Protein AF-A0A521UNT2-F1 (afdb_monomer_lite)

Structure (mmCIF, N/CA/C/O backbone):
data_AF-A0A521UNT2-F1
#
_entry.id   AF-A0A521UNT2-F1
#
loop_
_atom_site.group_PDB
_atom_site.id
_atom_site.type_symbol
_atom_site.label_atom_id
_atom_site.label_alt_id
_atom_site.label_comp_id
_atom_site.label_asym_id
_atom_site.label_entity_id
_atom_site.label_seq_id
_atom_site.pdbx_PDB_ins_code
_atom_site.Cartn_x
_atom_site.Cartn_y
_atom_site.Cartn_z
_atom_site.occupancy
_atom_site.B_iso_or_equiv
_atom_site.auth_seq_id
_atom_site.auth_comp_id
_atom_site.auth_asym_id
_atom_site.auth_atom_id
_atom_site.pdbx_PDB_model_num
ATOM 1 N N . MET A 1 1 ? 4.238 6.700 29.363 1.00 49.00 1 MET A N 1
ATOM 2 C CA . MET A 1 1 ? 3.346 5.715 28.720 1.00 49.00 1 MET A CA 1
ATOM 3 C C . MET A 1 1 ? 3.962 5.371 27.376 1.00 49.00 1 MET A C 1
ATOM 5 O O . MET A 1 1 ? 4.315 6.289 26.648 1.00 49.00 1 MET A O 1
ATOM 9 N N . SER A 1 2 ? 4.223 4.093 27.108 1.00 54.84 2 SER A N 1
ATOM 10 C CA . SER A 1 2 ? 4.705 3.623 25.804 1.00 54.84 2 SER A CA 1
ATOM 11 C C . SER A 1 2 ? 3.548 3.620 24.809 1.00 54.84 2 SER A C 1
ATOM 13 O O . SER A 1 2 ? 2.459 3.182 25.173 1.00 54.84 2 SER A O 1
ATOM 15 N N . ALA A 1 3 ? 3.779 4.089 23.583 1.00 66.00 3 ALA A N 1
ATOM 16 C CA . ALA A 1 3 ? 2.780 4.042 22.518 1.00 66.00 3 ALA A CA 1
ATOM 17 C C . ALA A 1 3 ? 2.279 2.604 22.290 1.00 66.00 3 ALA A C 1
ATOM 19 O O . ALA A 1 3 ? 3.064 1.653 22.372 1.00 66.00 3 ALA A O 1
ATOM 20 N N . VAL A 1 4 ? 0.984 2.456 21.985 1.00 82.81 4 VAL A N 1
ATOM 21 C CA . VAL A 1 4 ? 0.323 1.155 21.742 1.00 82.81 4 VAL A CA 1
ATOM 22 C C . VAL A 1 4 ? 0.947 0.409 20.559 1.00 82.81 4 VAL A C 1
ATOM 24 O O . VAL A 1 4 ? 0.924 -0.819 20.496 1.00 82.81 4 VAL A O 1
ATOM 27 N N . GLU A 1 5 ? 1.549 1.143 19.624 1.00 87.50 5 GLU A N 1
ATOM 28 C CA . GLU A 1 5 ? 2.276 0.580 18.495 1.00 87.50 5 GLU A CA 1
ATOM 29 C C . GLU A 1 5 ? 3.678 1.170 18.342 1.00 87.50 5 GLU A C 1
ATOM 31 O O . GLU A 1 5 ? 3.979 2.280 18.780 1.00 87.50 5 GLU A O 1
ATOM 36 N N . ALA A 1 6 ? 4.549 0.438 17.645 1.00 89.81 6 ALA A N 1
ATOM 37 C CA . ALA A 1 6 ? 5.857 0.953 17.275 1.00 89.81 6 ALA A CA 1
ATOM 38 C C . ALA A 1 6 ? 5.729 2.122 16.284 1.00 89.81 6 ALA A C 1
ATOM 40 O O . ALA A 1 6 ? 5.050 2.023 15.257 1.00 89.81 6 ALA A O 1
ATOM 41 N N . ARG A 1 7 ? 6.461 3.210 16.546 1.00 90.81 7 ARG A N 1
ATOM 42 C CA . ARG A 1 7 ? 6.540 4.357 15.637 1.00 90.81 7 ARG A CA 1
ATOM 43 C C . ARG A 1 7 ? 7.147 3.946 14.290 1.00 90.81 7 ARG A C 1
ATOM 45 O O . ARG A 1 7 ? 8.222 3.342 14.240 1.00 90.81 7 ARG A O 1
ATOM 52 N N . ARG A 1 8 ? 6.469 4.321 13.205 1.00 90.81 8 ARG A N 1
ATOM 53 C CA . ARG A 1 8 ? 6.946 4.207 11.815 1.00 90.81 8 ARG A CA 1
ATOM 54 C C . ARG A 1 8 ? 7.577 5.526 11.364 1.00 90.81 8 ARG A C 1
ATOM 56 O O . ARG A 1 8 ? 7.332 6.564 11.986 1.00 90.81 8 ARG A O 1
ATOM 63 N N . ALA A 1 9 ? 8.353 5.530 10.280 1.00 87.31 9 ALA A N 1
ATOM 64 C CA . ALA A 1 9 ? 8.986 6.760 9.793 1.00 87.31 9 ALA A CA 1
ATOM 65 C C . ALA A 1 9 ? 7.951 7.830 9.387 1.00 87.31 9 ALA A C 1
ATOM 67 O O . ALA A 1 9 ? 8.140 9.005 9.687 1.00 87.31 9 ALA A O 1
ATOM 68 N N . CYS A 1 10 ? 6.796 7.437 8.831 1.00 84.81 10 CYS A N 1
ATOM 69 C CA . CYS A 1 10 ? 5.671 8.357 8.596 1.00 84.81 10 CYS A CA 1
ATOM 70 C C . CYS A 1 10 ? 4.883 8.757 9.863 1.00 84.81 10 CYS A C 1
ATOM 72 O O . CYS A 1 10 ? 3.829 9.389 9.761 1.00 84.81 10 CYS A O 1
ATOM 74 N N . GLY A 1 11 ? 5.358 8.379 11.051 1.00 90.25 11 GLY A N 1
ATOM 75 C CA . GLY A 1 11 ? 4.670 8.549 12.326 1.00 90.25 11 GLY A CA 1
ATOM 76 C C . GLY A 1 11 ? 3.669 7.432 12.624 1.00 90.25 11 GLY A C 1
ATOM 77 O O . GLY A 1 11 ? 3.658 6.385 11.981 1.00 90.25 11 GLY A O 1
ATOM 78 N N . PHE A 1 12 ? 2.832 7.665 13.630 1.00 92.44 12 PHE A N 1
ATOM 79 C CA . PHE A 1 12 ? 1.811 6.721 14.079 1.00 92.44 12 PHE A CA 1
ATOM 80 C C . PHE A 1 12 ? 0.577 6.725 13.181 1.00 92.44 12 PHE A C 1
ATOM 82 O O . PHE A 1 12 ? 0.226 7.744 12.560 1.00 92.44 12 PHE A O 1
ATOM 89 N N . ARG A 1 13 ? -0.117 5.585 13.143 1.00 93.88 13 ARG A N 1
ATOM 90 C CA . ARG A 1 13 ? -1.416 5.476 12.485 1.00 93.88 13 ARG A CA 1
ATOM 91 C C . ARG A 1 13 ? -2.427 6.380 13.179 1.00 93.88 13 ARG A C 1
ATOM 93 O O . ARG A 1 13 ? -2.321 6.698 14.357 1.00 93.88 13 ARG A O 1
ATOM 100 N N . LYS A 1 14 ? -3.404 6.854 12.418 1.00 93.88 14 LYS A N 1
ATOM 101 C CA . LYS A 1 14 ? -4.363 7.857 12.877 1.00 93.88 14 LYS A CA 1
ATOM 102 C C . LYS A 1 14 ? -5.704 7.207 13.146 1.00 93.88 14 LYS A C 1
ATOM 104 O O . LYS A 1 14 ? -6.157 6.414 12.322 1.00 93.88 14 LYS A O 1
ATOM 109 N N . VAL A 1 15 ? -6.334 7.608 14.249 1.00 94.75 15 VAL A N 1
ATOM 110 C CA . VAL A 1 15 ? -7.703 7.210 14.597 1.00 94.75 15 VAL A CA 1
ATOM 111 C C . VAL A 1 15 ? -8.640 7.450 13.408 1.00 94.75 15 VAL A C 1
ATOM 113 O O . VAL A 1 15 ? -8.559 8.477 12.719 1.00 94.75 15 VAL A O 1
ATOM 116 N N . GLY A 1 16 ? -9.489 6.463 13.134 1.00 93.62 16 GLY A N 1
ATOM 117 C CA . GLY A 1 16 ? -10.413 6.410 12.006 1.00 93.62 16 GLY A CA 1
ATOM 118 C C . GLY A 1 16 ? -9.750 6.134 10.652 1.00 93.62 16 GLY A C 1
ATOM 119 O O . GLY A 1 16 ? -10.436 6.114 9.634 1.00 93.62 16 GLY A O 1
ATOM 120 N N . GLY A 1 17 ? -8.428 5.962 10.588 1.00 94.69 17 GLY A N 1
ATOM 121 C CA . GLY A 1 17 ? -7.735 5.583 9.361 1.00 94.69 17 GLY A CA 1
ATOM 122 C C . GLY A 1 17 ? -7.875 4.091 9.072 1.00 94.69 17 GLY A C 1
ATOM 123 O O . GLY A 1 17 ? -7.663 3.282 9.969 1.00 94.69 17 GLY A O 1
ATOM 124 N N . LEU A 1 18 ? -8.170 3.752 7.817 1.00 96.56 18 LEU A N 1
ATOM 125 C CA . LEU A 1 18 ? -8.155 2.385 7.301 1.00 96.56 18 LEU A CA 1
ATOM 126 C C . LEU A 1 18 ? -6.804 2.086 6.639 1.00 96.56 18 LEU A C 1
ATOM 128 O O . LEU A 1 18 ? -6.288 2.902 5.869 1.00 96.56 18 LEU A O 1
ATOM 132 N N . TYR A 1 19 ? -6.231 0.926 6.940 1.00 97.25 19 TYR A N 1
ATOM 133 C CA . TYR A 1 19 ? -4.887 0.527 6.545 1.00 97.25 19 TYR A CA 1
ATOM 134 C C . TYR A 1 19 ? -4.889 -0.879 5.947 1.00 97.25 19 TYR A C 1
ATOM 136 O O . TYR A 1 19 ? -5.509 -1.791 6.485 1.00 97.25 19 TYR A O 1
ATOM 144 N N . LEU A 1 20 ? -4.145 -1.055 4.858 1.00 97.25 20 LEU A N 1
ATOM 145 C CA . LEU A 1 20 ? -3.731 -2.364 4.370 1.00 97.25 20 LEU A CA 1
ATOM 146 C C . LEU A 1 20 ? -2.453 -2.761 5.092 1.00 97.25 20 LEU A C 1
ATOM 148 O O . LEU A 1 20 ? -1.446 -2.052 4.991 1.00 97.25 20 LEU A O 1
ATOM 152 N N . GLU A 1 21 ? -2.499 -3.886 5.797 1.00 97.38 21 GLU A N 1
ATOM 153 C CA . GLU A 1 21 ? -1.318 -4.503 6.384 1.00 97.38 21 GLU A CA 1
ATOM 154 C C . GLU A 1 21 ? -0.942 -5.764 5.635 1.00 97.38 21 GLU A C 1
ATOM 156 O O . GLU A 1 21 ? -1.816 -6.526 5.231 1.00 97.38 21 GLU A O 1
ATOM 161 N N . GLY A 1 22 ? 0.353 -6.004 5.471 1.00 96.25 22 GLY A N 1
ATOM 162 C CA . GLY A 1 22 ? 0.830 -7.235 4.868 1.00 96.25 22 GLY A CA 1
ATOM 163 C C . GLY A 1 22 ? 2.341 -7.365 4.863 1.00 96.25 22 GLY A C 1
ATOM 164 O O . GLY A 1 22 ? 3.067 -6.499 5.359 1.00 96.25 22 GLY A O 1
ATOM 165 N N . ASP A 1 23 ? 2.793 -8.452 4.254 1.00 90.06 23 ASP A N 1
ATOM 166 C CA . ASP A 1 23 ? 4.202 -8.821 4.204 1.00 90.06 23 ASP A CA 1
ATOM 167 C C . ASP A 1 23 ? 4.771 -8.511 2.825 1.00 90.06 23 ASP A C 1
ATOM 169 O O . ASP A 1 23 ? 4.123 -8.734 1.794 1.00 90.06 23 ASP A O 1
ATOM 173 N N . GLY A 1 24 ? 5.993 -7.983 2.813 1.00 86.94 24 GLY A N 1
ATOM 174 C CA . GLY A 1 24 ? 6.737 -7.768 1.579 1.00 86.94 24 GLY A CA 1
ATOM 175 C C . GLY A 1 24 ? 7.024 -9.069 0.836 1.00 86.94 24 GLY A C 1
ATOM 176 O O . GLY A 1 24 ? 6.999 -10.155 1.415 1.00 86.94 24 GLY A O 1
ATOM 177 N N . MET A 1 25 ? 7.346 -8.958 -0.451 1.00 84.12 25 MET A N 1
ATOM 178 C CA . MET A 1 25 ? 7.888 -10.089 -1.204 1.00 84.12 25 MET A CA 1
ATOM 179 C C . MET A 1 25 ? 9.155 -10.643 -0.526 1.00 84.12 25 MET A C 1
ATOM 181 O O . MET A 1 25 ? 10.033 -9.886 -0.108 1.00 84.12 25 MET A O 1
ATOM 185 N N . ALA A 1 26 ? 9.225 -11.971 -0.399 1.00 62.09 26 ALA A N 1
ATOM 186 C CA . ALA A 1 26 ? 10.270 -12.657 0.365 1.00 62.09 26 ALA A CA 1
ATOM 187 C C . ALA A 1 26 ? 11.668 -12.533 -0.271 1.00 62.09 26 ALA A C 1
ATOM 189 O O . ALA A 1 26 ? 12.661 -12.410 0.444 1.00 62.09 26 ALA A O 1
ATOM 190 N N . ALA A 1 27 ? 11.743 -12.523 -1.605 1.00 65.88 27 ALA A N 1
ATOM 191 C CA . ALA A 1 27 ? 12.986 -12.412 -2.363 1.00 65.88 27 ALA A CA 1
ATOM 192 C C . ALA A 1 27 ? 13.120 -11.026 -3.003 1.00 65.88 27 ALA A C 1
ATOM 194 O O . ALA A 1 27 ? 12.132 -10.451 -3.458 1.00 65.88 27 ALA A O 1
ATOM 195 N N . GLY A 1 28 ? 14.342 -10.492 -3.050 1.00 79.06 28 GLY A N 1
ATOM 196 C CA . GLY A 1 28 ? 14.647 -9.339 -3.895 1.00 79.06 28 GLY A CA 1
ATOM 197 C C . GLY A 1 28 ? 14.635 -9.765 -5.361 1.00 79.06 28 GLY A C 1
ATOM 198 O O . GLY A 1 28 ? 15.209 -10.793 -5.699 1.00 79.06 28 GLY A O 1
ATOM 199 N N . CYS A 1 29 ? 13.979 -8.991 -6.221 1.00 87.38 29 CYS A N 1
ATOM 200 C CA . CYS A 1 29 ? 14.026 -9.196 -7.664 1.00 87.38 29 CYS A CA 1
ATOM 201 C C . CYS A 1 29 ? 15.003 -8.187 -8.268 1.00 87.38 29 CYS A C 1
ATOM 203 O O . CYS A 1 29 ? 14.870 -6.992 -8.021 1.00 87.38 29 CYS A O 1
ATOM 205 N N . ASP A 1 30 ? 15.951 -8.673 -9.062 1.00 89.44 30 ASP A N 1
ATO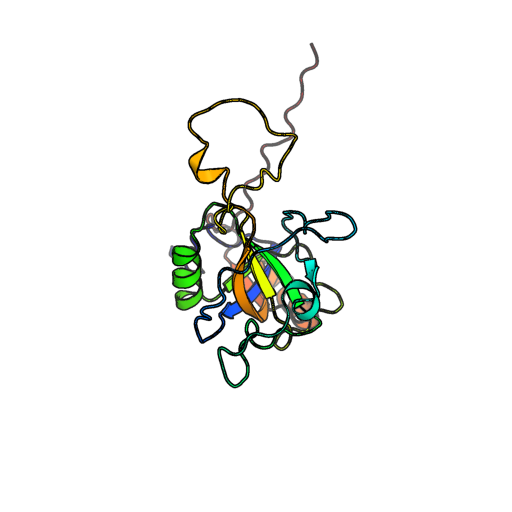M 206 C CA . ASP A 1 30 ? 16.894 -7.887 -9.873 1.00 89.44 30 ASP A CA 1
ATOM 207 C C . ASP A 1 30 ? 16.213 -6.912 -10.844 1.00 89.44 30 ASP A C 1
ATOM 209 O O . ASP A 1 30 ? 16.787 -5.896 -11.218 1.00 89.44 30 ASP A O 1
ATOM 213 N N . ARG A 1 31 ? 14.956 -7.186 -11.200 1.00 90.25 31 ARG A N 1
ATOM 214 C CA . ARG A 1 31 ? 14.116 -6.295 -11.997 1.00 90.25 31 ARG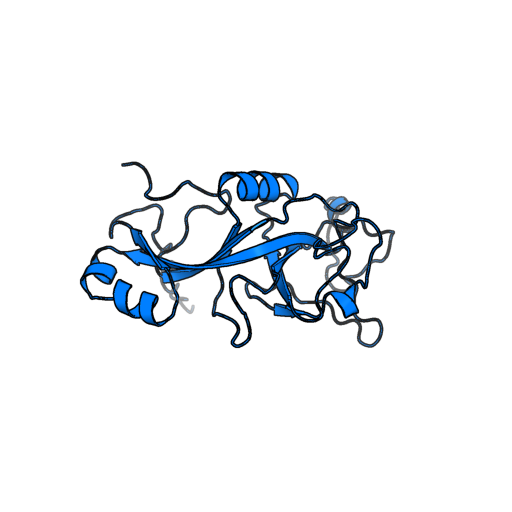 A CA 1
ATOM 215 C C . ARG A 1 31 ? 13.754 -4.987 -11.289 1.00 90.25 31 ARG A C 1
ATOM 217 O O . ARG A 1 31 ? 13.311 -4.052 -11.944 1.00 90.25 31 ARG A O 1
ATOM 224 N N . LEU A 1 32 ? 13.833 -4.934 -9.959 1.00 91.31 32 LEU A N 1
ATOM 225 C CA . LEU A 1 32 ? 13.461 -3.743 -9.201 1.00 91.31 32 LEU A CA 1
ATOM 226 C C . LEU A 1 32 ? 14.639 -2.755 -9.113 1.00 91.31 32 LEU A C 1
ATOM 228 O O . LEU A 1 32 ? 15.750 -3.170 -8.783 1.00 91.31 32 LEU A O 1
ATOM 232 N N . PRO A 1 33 ? 14.395 -1.443 -9.279 1.00 93.25 33 PRO A N 1
ATOM 233 C CA . PRO A 1 33 ? 13.099 -0.823 -9.558 1.00 93.25 33 PRO A CA 1
ATOM 234 C C . PRO A 1 33 ? 12.667 -0.946 -11.033 1.00 93.25 33 PRO A C 1
ATOM 236 O O . PRO A 1 33 ? 13.489 -0.857 -11.937 1.00 93.25 33 PRO A O 1
ATOM 239 N N . VAL A 1 34 ? 11.359 -1.087 -11.271 1.00 92.25 34 VAL A N 1
ATOM 240 C CA . VAL A 1 34 ? 10.760 -1.117 -12.621 1.00 92.25 34 VAL A CA 1
ATOM 241 C C . VAL A 1 34 ? 10.189 0.249 -12.964 1.00 92.25 34 VAL A C 1
ATOM 243 O O . VAL A 1 34 ? 9.433 0.811 -12.170 1.00 92.25 34 VAL A O 1
ATOM 246 N N . ALA A 1 35 ? 10.514 0.772 -14.144 1.00 91.44 35 ALA A N 1
ATOM 247 C CA . ALA A 1 35 ? 9.978 2.042 -14.612 1.00 91.44 35 ALA A CA 1
ATOM 248 C C . ALA A 1 35 ? 8.466 1.985 -14.853 1.00 91.44 35 ALA A C 1
ATOM 250 O O . ALA A 1 35 ? 7.936 1.001 -15.364 1.00 91.44 35 ALA A O 1
ATOM 251 N N . ILE A 1 36 ? 7.767 3.055 -14.467 1.00 89.62 36 ILE A N 1
ATOM 252 C CA . ILE A 1 36 ? 6.369 3.270 -14.845 1.00 89.62 36 ILE A CA 1
ATOM 253 C C . ILE A 1 36 ? 6.382 4.167 -16.076 1.00 89.62 36 ILE A C 1
ATOM 255 O O . ILE A 1 36 ? 6.485 5.389 -15.964 1.00 89.62 36 ILE A O 1
ATOM 259 N N . GLU A 1 37 ? 6.302 3.545 -17.244 1.00 84.56 37 GLU A N 1
ATOM 260 C CA . GLU A 1 37 ? 6.335 4.259 -18.515 1.00 84.56 37 GLU A CA 1
ATOM 261 C C . GLU A 1 37 ? 4.958 4.852 -18.866 1.00 84.56 37 GLU A C 1
ATOM 263 O O . GLU A 1 37 ? 3.916 4.287 -18.504 1.00 84.56 37 GLU A O 1
ATOM 268 N N . PRO A 1 38 ? 4.919 6.000 -19.563 1.00 81.81 38 PRO A N 1
ATOM 269 C CA . PRO A 1 38 ? 3.691 6.506 -20.157 1.00 81.81 38 PRO A CA 1
ATOM 270 C C . PRO A 1 38 ? 3.104 5.501 -21.148 1.00 81.81 38 PRO A C 1
ATOM 272 O O . PRO A 1 38 ? 3.829 4.843 -21.889 1.00 81.81 38 PRO A O 1
ATOM 275 N N . CYS A 1 39 ? 1.775 5.431 -21.221 1.00 77.81 39 CYS A N 1
ATOM 276 C CA . CYS A 1 39 ? 1.110 4.654 -22.259 1.00 77.81 39 CYS A CA 1
ATOM 277 C C . CYS A 1 39 ? 1.591 5.119 -23.649 1.00 77.81 39 CYS A C 1
ATOM 279 O O . CYS A 1 39 ? 1.438 6.303 -23.959 1.00 77.81 39 CYS A O 1
ATOM 281 N N . PRO A 1 40 ? 2.105 4.230 -24.519 1.00 77.81 40 PRO A N 1
ATOM 282 C CA . PRO A 1 40 ? 2.650 4.630 -25.818 1.00 77.81 40 PRO A CA 1
ATOM 283 C C . PRO A 1 40 ? 1.585 5.209 -26.761 1.00 77.81 40 PRO A C 1
ATOM 285 O O . PRO A 1 40 ? 1.914 5.907 -27.713 1.00 77.81 40 PRO A O 1
ATOM 288 N N . THR A 1 41 ? 0.302 4.937 -26.503 1.00 80.19 41 THR A N 1
ATOM 289 C CA . THR A 1 41 ? -0.812 5.421 -27.327 1.00 80.19 41 THR A CA 1
ATOM 290 C C . THR A 1 41 ? -1.274 6.821 -26.933 1.00 80.19 41 THR A C 1
ATOM 292 O O . THR A 1 41 ? -1.522 7.649 -27.803 1.00 80.19 41 THR A O 1
ATOM 295 N N . CYS A 1 42 ? -1.434 7.094 -25.635 1.00 81.00 42 CYS A N 1
ATOM 296 C CA . CYS A 1 42 ? -2.044 8.343 -25.154 1.00 81.00 42 CYS A CA 1
ATOM 297 C C . CYS A 1 42 ? -1.151 9.171 -24.220 1.00 81.00 42 CYS A C 1
ATOM 299 O O . CYS A 1 42 ? -1.563 10.240 -23.779 1.00 81.00 42 CYS A O 1
ATOM 301 N N . GLY A 1 43 ? 0.038 8.679 -23.872 1.00 79.00 43 GLY A N 1
ATOM 302 C CA . GLY A 1 43 ? 0.965 9.330 -22.944 1.00 79.00 43 GLY A CA 1
ATOM 303 C C . GLY A 1 43 ? 0.508 9.332 -21.482 1.00 79.00 43 GLY A C 1
ATOM 304 O O . GLY A 1 43 ? 1.142 9.970 -20.645 1.00 79.00 43 GLY A O 1
ATOM 305 N N . ALA A 1 44 ? -0.590 8.649 -21.140 1.00 76.00 44 ALA A N 1
ATOM 306 C CA . ALA A 1 44 ? -1.084 8.623 -19.769 1.00 76.00 44 ALA A CA 1
ATOM 307 C C . ALA A 1 44 ? -0.119 7.863 -18.846 1.00 76.00 44 ALA A C 1
ATOM 309 O O . ALA A 1 44 ? 0.244 6.720 -19.118 1.00 76.00 44 ALA A O 1
ATOM 310 N N . VAL A 1 45 ? 0.232 8.487 -17.722 1.00 77.50 45 VAL A N 1
ATOM 311 C CA . VAL A 1 45 ? 0.991 7.884 -16.618 1.00 77.50 45 VAL A CA 1
ATOM 312 C C . VAL A 1 45 ? 0.052 7.750 -15.416 1.00 77.50 45 VAL A C 1
ATOM 314 O O . VAL A 1 45 ? -0.740 8.673 -15.168 1.00 77.50 45 VAL A O 1
ATOM 317 N N . PRO A 1 46 ? 0.119 6.649 -14.638 1.00 79.75 46 PRO A N 1
ATOM 318 C CA . PRO A 1 46 ? -0.565 6.561 -13.356 1.00 79.75 46 PRO A CA 1
ATOM 319 C C . PRO A 1 46 ? -0.293 7.805 -12.506 1.00 79.75 46 PRO A C 1
ATOM 321 O O . PRO A 1 46 ? 0.849 8.130 -12.191 1.00 79.75 46 PRO A O 1
ATOM 324 N N . GLN A 1 47 ? -1.350 8.526 -12.141 1.00 80.94 47 GLN A N 1
ATOM 325 C CA . GLN A 1 47 ? -1.213 9.764 -11.381 1.00 80.94 47 GLN A CA 1
ATOM 326 C C . GLN A 1 47 ? -0.760 9.471 -9.948 1.00 80.94 47 GLN A C 1
ATOM 328 O O . GLN A 1 47 ? -1.232 8.519 -9.312 1.00 80.94 47 GLN A O 1
ATOM 333 N N . PHE A 1 48 ? 0.112 10.328 -9.411 1.00 84.81 48 PHE A N 1
ATOM 334 C CA . PHE A 1 48 ? 0.461 10.301 -7.995 1.00 84.81 48 PHE A CA 1
ATOM 335 C C . PHE A 1 48 ? -0.751 10.704 -7.161 1.00 84.81 48 PHE A C 1
ATOM 337 O O . PHE A 1 48 ? -1.080 11.880 -7.012 1.00 84.81 48 PHE A O 1
ATOM 344 N N . THR A 1 49 ? -1.428 9.709 -6.602 1.00 86.75 49 THR A N 1
ATOM 345 C CA . THR A 1 49 ? -2.560 9.923 -5.704 1.00 86.75 49 THR A CA 1
ATOM 346 C C . THR A 1 49 ? -2.305 9.252 -4.361 1.00 86.75 49 THR A C 1
ATOM 348 O O . THR A 1 49 ? -1.485 8.345 -4.227 1.00 86.75 49 THR A O 1
ATOM 351 N N . ARG A 1 50 ? -3.036 9.691 -3.333 1.00 83.50 50 ARG A N 1
ATOM 352 C CA . ARG A 1 50 ? -3.035 9.036 -2.012 1.00 83.50 50 ARG A CA 1
ATOM 353 C C . ARG A 1 50 ? -3.912 7.777 -1.975 1.00 83.50 50 ARG A C 1
ATOM 355 O O . ARG A 1 50 ? -4.096 7.204 -0.905 1.00 83.50 50 ARG A O 1
ATOM 362 N N . GLY A 1 51 ? -4.510 7.417 -3.108 1.00 91.31 51 GLY A N 1
ATOM 363 C CA . GLY A 1 51 ? -5.390 6.271 -3.240 1.00 91.31 51 GLY A CA 1
ATOM 364 C C . GLY A 1 51 ? -4.641 4.989 -3.574 1.00 91.31 51 GLY A C 1
ATOM 365 O O . GLY A 1 51 ? -3.412 4.933 -3.621 1.00 91.31 51 GLY A O 1
ATOM 366 N N . ILE A 1 52 ? -5.441 3.961 -3.814 1.00 95.12 52 ILE A N 1
ATOM 367 C CA . ILE A 1 52 ? -5.025 2.676 -4.351 1.00 95.12 52 ILE A CA 1
ATOM 368 C C . ILE A 1 52 ? -5.633 2.561 -5.750 1.00 95.12 52 ILE A C 1
ATOM 370 O O . ILE A 1 52 ? -6.833 2.775 -5.924 1.00 95.12 52 ILE A O 1
ATOM 374 N N . ALA A 1 53 ? -4.801 2.304 -6.754 1.00 94.69 53 ALA A N 1
ATOM 375 C CA . ALA A 1 53 ? -5.224 2.234 -8.149 1.00 94.69 53 ALA A CA 1
ATOM 376 C C . ALA A 1 53 ? -5.119 0.797 -8.649 1.00 94.69 53 ALA A C 1
ATOM 378 O O . ALA A 1 53 ? -4.086 0.164 -8.456 1.00 94.69 53 ALA A O 1
ATOM 379 N N . ARG A 1 54 ? -6.163 0.282 -9.299 1.00 95.25 54 ARG A N 1
ATOM 380 C CA . ARG A 1 54 ? -6.092 -1.018 -9.974 1.00 95.25 54 ARG A CA 1
ATOM 381 C C . ARG A 1 54 ? -5.212 -0.899 -11.220 1.00 95.25 54 ARG A C 1
ATOM 383 O O . ARG A 1 54 ? -5.340 0.066 -11.969 1.00 95.25 54 ARG A O 1
ATOM 390 N N . ILE A 1 55 ? -4.346 -1.884 -11.439 1.00 94.19 55 ILE A N 1
ATOM 391 C CA . ILE A 1 55 ? -3.443 -1.968 -12.591 1.00 94.19 55 ILE A CA 1
ATOM 392 C C . ILE A 1 55 ? -3.403 -3.395 -13.157 1.00 94.19 55 ILE A C 1
ATOM 394 O O . ILE A 1 55 ? -3.804 -4.346 -12.480 1.00 94.19 55 ILE A O 1
ATOM 398 N N . ASN A 1 56 ? -2.881 -3.533 -14.381 1.00 94.31 56 ASN A N 1
ATOM 399 C CA . ASN A 1 56 ? -2.485 -4.809 -14.981 1.00 94.31 56 ASN A CA 1
ATOM 400 C C . ASN A 1 56 ? -0.946 -4.856 -15.122 1.00 94.31 56 ASN A C 1
ATOM 402 O O . ASN A 1 56 ? -0.412 -4.411 -16.137 1.00 94.31 56 ASN A O 1
ATOM 406 N N . PRO A 1 57 ? -0.223 -5.356 -14.103 1.00 93.81 57 PRO A N 1
ATOM 407 C CA . PRO A 1 57 ? 1.233 -5.519 -14.115 1.00 93.81 57 PRO A CA 1
ATOM 408 C C . PRO A 1 57 ? 1.776 -6.271 -15.330 1.00 93.81 57 PRO A C 1
ATOM 410 O O . PRO A 1 57 ? 2.790 -5.874 -15.901 1.00 93.81 57 PRO A O 1
ATOM 413 N N . ARG A 1 58 ? 1.089 -7.342 -15.749 1.00 93.56 58 ARG A N 1
ATOM 414 C CA . ARG A 1 58 ? 1.483 -8.147 -16.910 1.00 93.56 58 ARG A CA 1
ATOM 415 C C . ARG A 1 58 ? 1.472 -7.322 -18.192 1.00 93.56 58 ARG A C 1
ATOM 417 O O . ARG A 1 58 ? 2.399 -7.435 -18.979 1.00 93.56 58 ARG A O 1
ATOM 424 N N . ALA A 1 59 ? 0.482 -6.452 -18.368 1.00 90.44 59 ALA A N 1
ATOM 425 C CA . ALA A 1 59 ? 0.438 -5.532 -19.501 1.00 90.44 59 ALA A CA 1
ATOM 426 C C . ALA A 1 59 ? 1.456 -4.382 -19.388 1.00 90.44 59 ALA A C 1
ATOM 428 O O . ALA A 1 59 ? 1.931 -3.899 -20.409 1.00 90.44 59 ALA A O 1
ATOM 429 N N . LEU A 1 60 ? 1.776 -3.932 -18.169 1.00 89.44 60 LEU A N 1
ATOM 430 C CA . LEU A 1 60 ? 2.680 -2.797 -17.950 1.00 89.44 60 LEU A CA 1
ATOM 431 C C . LEU A 1 60 ? 4.156 -3.157 -18.123 1.00 89.44 60 LEU A C 1
ATOM 433 O O . LEU A 1 60 ? 4.911 -2.344 -18.640 1.00 89.44 60 LEU A O 1
ATOM 437 N N . TRP A 1 61 ? 4.579 -4.338 -17.670 1.00 90.12 61 TRP A N 1
ATOM 438 C CA . TRP A 1 61 ? 5.984 -4.737 -17.763 1.00 90.12 61 TRP A CA 1
ATOM 439 C C . TRP A 1 61 ? 6.215 -6.178 -18.240 1.00 90.12 61 TRP A C 1
ATOM 441 O O . TRP A 1 61 ? 7.341 -6.506 -18.587 1.00 90.12 61 TRP A O 1
ATOM 451 N N . GLY A 1 62 ? 5.211 -7.050 -18.342 1.00 91.19 62 GLY A N 1
ATOM 452 C CA . GLY A 1 62 ? 5.395 -8.413 -18.876 1.00 91.19 62 GLY A CA 1
ATOM 453 C C . GLY A 1 62 ? 6.215 -9.347 -17.977 1.00 91.19 62 GLY A C 1
ATOM 454 O O . GLY A 1 62 ? 6.573 -8.988 -16.856 1.00 91.19 62 GLY A O 1
ATOM 455 N N . ASP A 1 63 ? 6.509 -10.560 -18.449 1.00 91.81 63 ASP A N 1
ATOM 456 C CA . ASP A 1 63 ? 7.268 -11.561 -17.682 1.00 91.81 63 ASP A CA 1
ATOM 457 C C . ASP A 1 63 ? 8.787 -11.285 -17.693 1.00 91.81 63 ASP A C 1
ATOM 459 O O . ASP A 1 63 ? 9.316 -10.598 -18.566 1.00 91.81 63 ASP A O 1
ATOM 463 N N . HIS A 1 64 ? 9.499 -11.808 -16.694 1.00 88.94 64 HIS A N 1
ATOM 464 C CA . HIS A 1 64 ? 10.952 -11.711 -16.556 1.00 88.94 64 HIS A CA 1
ATOM 465 C C . HIS A 1 64 ? 11.522 -13.009 -15.962 1.00 88.94 64 HIS A C 1
ATOM 467 O O . HIS A 1 64 ? 11.030 -13.498 -14.954 1.00 88.94 64 HIS A O 1
ATOM 473 N N . GLY A 1 65 ? 12.564 -13.580 -16.569 1.00 83.69 65 GLY A N 1
ATOM 474 C CA . GLY A 1 65 ? 13.046 -14.947 -16.292 1.00 83.69 65 GLY A CA 1
ATOM 475 C C . GLY A 1 65 ? 13.926 -15.135 -15.048 1.00 83.69 65 GLY A C 1
ATOM 476 O O . GLY A 1 65 ? 14.702 -16.080 -15.001 1.00 83.69 65 GLY A O 1
ATOM 477 N N . CYS A 1 66 ? 13.849 -14.243 -14.059 1.00 81.56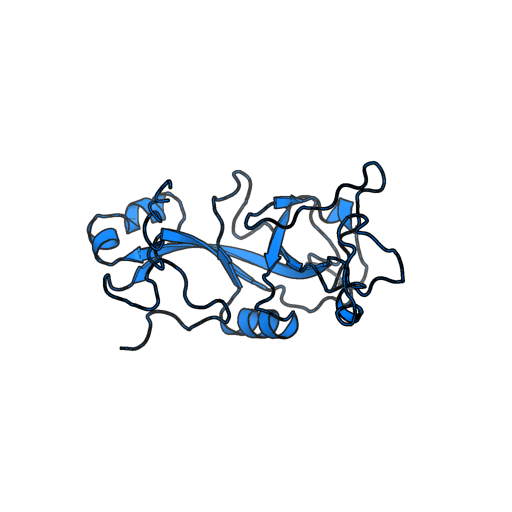 66 CYS A N 1
ATOM 478 C CA . CYS A 1 66 ? 14.766 -14.217 -12.913 1.00 81.56 66 CYS A CA 1
ATOM 479 C C . CYS A 1 66 ? 14.572 -15.315 -11.860 1.00 81.56 66 CYS A C 1
ATOM 481 O O . CYS A 1 66 ? 15.510 -15.648 -11.142 1.00 81.56 66 CYS A O 1
ATOM 483 N N . HIS A 1 67 ? 13.345 -15.805 -11.690 1.00 79.75 67 HIS A N 1
ATOM 484 C CA . HIS A 1 67 ? 12.976 -16.733 -10.619 1.00 79.75 67 HIS A CA 1
ATOM 485 C C . HIS A 1 67 ? 11.968 -17.761 -11.142 1.00 79.75 67 HIS A C 1
ATOM 487 O O . HIS A 1 67 ? 11.072 -17.412 -11.916 1.00 79.75 67 HIS A O 1
ATOM 493 N N . GLU A 1 68 ? 12.083 -19.008 -10.677 1.00 66.12 68 GLU A N 1
ATOM 494 C CA . GLU A 1 68 ? 11.317 -20.142 -11.213 1.00 66.12 68 GLU A CA 1
ATOM 495 C C . GLU A 1 68 ? 9.803 -20.040 -10.957 1.00 66.12 68 GLU A C 1
ATOM 497 O O . GLU A 1 68 ? 9.024 -20.359 -11.851 1.00 66.12 68 GLU A O 1
ATOM 502 N N . ALA A 1 69 ? 9.353 -19.537 -9.796 1.00 72.94 69 ALA A N 1
ATOM 503 C CA . ALA A 1 69 ? 7.927 -19.313 -9.529 1.00 72.94 69 ALA A CA 1
ATOM 504 C C . ALA A 1 69 ? 7.665 -18.324 -8.375 1.00 72.94 69 ALA A C 1
ATOM 506 O O . ALA A 1 69 ? 8.451 -18.196 -7.439 1.00 72.94 69 ALA A O 1
ATOM 507 N N . GLY A 1 70 ? 6.521 -17.628 -8.420 1.00 80.94 70 GLY A N 1
ATOM 508 C CA . GLY A 1 70 ? 5.955 -16.893 -7.275 1.00 80.94 70 GLY A CA 1
ATOM 509 C C . GLY A 1 70 ? 6.430 -15.449 -7.066 1.00 80.94 70 GLY A C 1
ATOM 510 O O . GLY A 1 70 ? 5.830 -14.728 -6.266 1.00 80.94 70 GLY A O 1
ATOM 511 N N . CYS A 1 71 ? 7.452 -14.987 -7.791 1.00 90.00 71 CYS A N 1
ATOM 512 C CA . CYS A 1 71 ? 7.846 -13.579 -7.766 1.00 90.00 71 CYS A CA 1
ATOM 513 C C . CYS A 1 71 ? 6.852 -12.729 -8.583 1.00 90.00 71 CYS A C 1
ATOM 515 O O . CYS A 1 71 ? 6.789 -12.901 -9.802 1.00 90.00 71 CYS A O 1
ATOM 517 N N . PRO A 1 72 ? 6.134 -11.760 -7.977 1.00 92.44 72 PRO A N 1
ATOM 518 C CA . PRO A 1 72 ? 5.152 -10.934 -8.689 1.00 92.44 72 PRO A CA 1
ATOM 519 C C . PRO A 1 72 ? 5.780 -9.958 -9.698 1.00 92.44 72 PRO A C 1
ATOM 521 O O . PRO A 1 72 ? 5.059 -9.301 -10.443 1.00 92.44 72 PRO A O 1
ATOM 524 N N . MET A 1 73 ? 7.112 -9.841 -9.712 1.00 93.00 73 MET A N 1
ATOM 525 C CA . MET A 1 73 ? 7.861 -9.055 -10.697 1.00 93.00 73 MET A CA 1
ATOM 526 C C . MET A 1 73 ? 8.329 -9.897 -11.894 1.00 93.00 73 MET A C 1
ATOM 528 O O . MET A 1 73 ? 8.392 -9.376 -13.008 1.00 93.00 73 MET A O 1
ATOM 532 N N . CYS A 1 74 ? 8.674 -11.173 -11.659 1.00 91.69 74 CYS A N 1
ATOM 533 C CA . CYS A 1 74 ? 9.069 -12.123 -12.707 1.00 91.69 74 CYS A CA 1
ATOM 534 C C . CYS A 1 74 ? 7.823 -12.659 -13.439 1.00 91.69 74 CYS A C 1
ATOM 536 O O . CYS A 1 74 ? 7.811 -12.724 -14.659 1.00 91.69 74 CYS A O 1
ATOM 538 N N . HIS A 1 75 ? 6.754 -12.963 -12.692 1.00 92.75 75 HIS A N 1
ATOM 539 C CA . HIS A 1 75 ? 5.495 -13.520 -13.205 1.00 92.75 75 HIS A CA 1
ATOM 540 C C . HIS A 1 75 ? 4.307 -12.661 -12.744 1.00 92.75 75 HIS A C 1
ATOM 542 O O . HIS A 1 75 ? 3.537 -13.075 -11.870 1.00 92.75 75 HIS A O 1
ATOM 548 N N . PRO A 1 76 ? 4.185 -11.417 -13.240 1.00 94.00 76 PRO A N 1
ATOM 549 C CA . PRO A 1 76 ? 3.151 -10.493 -12.792 1.00 94.00 76 PRO A CA 1
ATOM 550 C C . PRO A 1 76 ? 1.723 -11.014 -13.018 1.00 94.00 76 PRO A C 1
ATOM 552 O O . PRO A 1 76 ? 1.431 -11.591 -14.069 1.00 94.00 76 PRO A O 1
ATOM 555 N N . PRO A 1 77 ? 0.789 -10.777 -12.080 1.00 95.38 77 PRO A N 1
ATOM 556 C CA . PRO A 1 77 ? -0.621 -11.077 -12.305 1.00 95.38 77 PRO A CA 1
ATOM 557 C C . PRO A 1 77 ? -1.246 -10.074 -13.289 1.00 95.38 77 PRO A C 1
ATOM 559 O O . PRO A 1 77 ? -0.741 -8.969 -13.486 1.00 95.38 77 PRO A O 1
ATOM 562 N N . GLU A 1 78 ? -2.395 -10.427 -13.865 1.00 96.12 78 GLU A N 1
ATOM 563 C CA . GLU A 1 78 ? -3.191 -9.503 -14.694 1.00 96.12 78 GLU A CA 1
ATOM 564 C C . GLU A 1 78 ? -3.985 -8.484 -13.868 1.00 96.12 78 GLU A C 1
ATOM 566 O O . GLU A 1 78 ? -4.386 -7.432 -14.368 1.00 96.12 78 GLU A O 1
ATOM 571 N N . LYS A 1 79 ? -4.211 -8.786 -12.585 1.00 97.06 79 LYS A N 1
ATOM 572 C CA . LYS A 1 79 ? -4.887 -7.914 -11.627 1.00 97.06 79 LYS A CA 1
ATOM 573 C C . LYS A 1 79 ? -3.969 -7.668 -10.438 1.00 97.06 79 LYS A C 1
ATOM 575 O O . LYS A 1 79 ? -3.538 -8.603 -9.768 1.00 97.06 79 LYS A O 1
ATOM 580 N N . ALA A 1 80 ? -3.694 -6.400 -10.172 1.00 97.44 80 ALA A N 1
ATOM 581 C CA . ALA A 1 80 ? -3.039 -5.956 -8.953 1.00 97.44 80 ALA A CA 1
ATOM 582 C C . ALA A 1 80 ? -3.392 -4.502 -8.660 1.00 97.44 80 ALA A C 1
ATOM 584 O O . ALA A 1 80 ? -4.176 -3.870 -9.375 1.00 97.44 80 ALA A O 1
ATOM 585 N N . TYR A 1 81 ? -2.764 -3.956 -7.625 1.00 97.56 81 TYR A N 1
ATOM 586 C CA . TYR A 1 81 ? -2.950 -2.573 -7.234 1.00 97.56 81 TYR A CA 1
ATOM 587 C C . TYR A 1 81 ? -1.626 -1.836 -7.104 1.00 97.56 81 TYR A C 1
ATOM 589 O O . TYR A 1 81 ? -0.593 -2.425 -6.807 1.00 97.56 81 TYR A O 1
ATOM 597 N N . LEU A 1 82 ? -1.672 -0.527 -7.305 1.00 96.88 82 LEU A N 1
ATOM 598 C CA . LEU A 1 82 ? -0.556 0.391 -7.181 1.00 96.88 82 LEU A CA 1
ATOM 599 C C . LEU A 1 82 ? -0.859 1.404 -6.080 1.00 96.88 82 LEU A C 1
ATOM 601 O O . LEU A 1 82 ? -1.943 1.994 -6.037 1.00 96.88 82 LEU A O 1
ATOM 605 N N . MET A 1 83 ? 0.116 1.636 -5.209 1.00 97.25 83 MET A N 1
ATOM 606 C CA . MET A 1 83 ? 0.074 2.703 -4.216 1.00 97.25 83 MET A CA 1
ATOM 607 C C . MET A 1 83 ? 1.382 3.477 -4.206 1.00 97.25 83 MET A C 1
ATOM 609 O O . MET A 1 83 ? 2.470 2.915 -4.317 1.00 97.25 83 MET A O 1
ATOM 613 N N . TRP A 1 84 ? 1.287 4.779 -3.973 1.00 95.19 84 TRP A N 1
ATOM 614 C CA . TRP A 1 84 ? 2.464 5.626 -3.897 1.00 95.19 84 TRP A CA 1
ATOM 615 C C . TRP A 1 84 ? 3.026 5.718 -2.478 1.00 95.19 84 TRP A C 1
ATOM 617 O O . TRP A 1 84 ? 2.293 5.789 -1.480 1.00 95.19 84 TRP A O 1
ATOM 627 N N . VAL A 1 85 ? 4.352 5.740 -2.373 1.00 93.69 85 VAL A N 1
ATOM 628 C CA . VAL A 1 85 ? 5.092 5.976 -1.132 1.00 93.69 85 VAL A CA 1
ATOM 629 C C . VAL A 1 85 ? 5.626 7.404 -1.138 1.00 93.69 85 VAL A C 1
ATOM 631 O O . VAL A 1 85 ? 6.192 7.873 -2.122 1.00 93.69 85 VAL A O 1
ATOM 634 N N . GLY A 1 86 ? 5.396 8.113 -0.030 1.00 88.56 86 GLY A N 1
ATOM 635 C CA . GLY A 1 86 ? 5.794 9.510 0.117 1.00 88.56 86 GLY A CA 1
ATOM 636 C C . GLY A 1 86 ? 7.311 9.706 0.100 1.00 88.56 86 GLY A C 1
ATOM 637 O O . GLY A 1 86 ? 8.094 8.758 0.194 1.00 88.56 86 GLY A O 1
ATOM 638 N N . SER A 1 87 ? 7.726 10.965 0.007 1.00 86.56 87 SER A N 1
ATOM 639 C CA . SER A 1 87 ? 9.134 11.381 0.026 1.00 86.56 87 SER A CA 1
ATOM 640 C C . SER A 1 87 ? 9.845 11.108 1.356 1.00 86.56 87 SER A C 1
ATOM 642 O O . SER A 1 87 ? 11.066 11.037 1.362 1.00 86.56 87 SER A O 1
ATOM 644 N N . GLU A 1 88 ? 9.097 10.900 2.445 1.00 85.75 88 GLU A N 1
ATOM 645 C CA . GLU A 1 88 ? 9.620 10.620 3.796 1.00 85.75 88 GLU A CA 1
ATOM 646 C C . GLU A 1 88 ? 10.474 9.338 3.876 1.00 85.75 88 GLU A C 1
ATOM 648 O O . GLU A 1 88 ? 11.285 9.179 4.784 1.00 85.75 88 GLU A O 1
ATOM 653 N N . TYR A 1 89 ? 10.288 8.403 2.939 1.00 88.94 89 TYR A N 1
ATOM 654 C CA . TYR A 1 89 ? 11.041 7.150 2.881 1.00 88.94 89 TYR A CA 1
ATOM 655 C C . TYR A 1 89 ? 12.015 7.142 1.706 1.00 88.94 89 TYR A C 1
ATOM 657 O O . TYR A 1 89 ? 11.642 7.533 0.602 1.00 88.94 89 TYR A O 1
ATOM 665 N N . THR A 1 90 ? 13.209 6.585 1.898 1.00 91.38 90 THR A N 1
ATOM 666 C CA . THR A 1 90 ? 13.981 6.002 0.792 1.00 91.38 90 THR A CA 1
ATOM 667 C C . THR A 1 90 ? 13.500 4.570 0.559 1.00 91.38 90 THR A C 1
ATOM 669 O O . THR A 1 90 ? 12.848 3.975 1.419 1.00 91.38 90 THR A O 1
ATOM 672 N N . GLU A 1 91 ? 13.821 3.986 -0.590 1.00 91.50 91 GLU A N 1
ATOM 673 C CA . GLU A 1 91 ? 13.476 2.599 -0.929 1.00 91.50 91 GLU A CA 1
ATOM 674 C C . GLU A 1 91 ? 14.061 1.666 0.134 1.00 91.50 91 GLU A C 1
ATOM 676 O O . GLU A 1 91 ? 13.361 0.846 0.725 1.00 91.50 91 GLU A O 1
ATOM 681 N N . ARG A 1 92 ? 15.344 1.873 0.458 1.00 91.94 92 ARG A N 1
ATOM 682 C CA . ARG A 1 92 ? 16.061 1.094 1.469 1.00 91.94 92 ARG A CA 1
ATOM 683 C C . ARG A 1 92 ? 15.459 1.255 2.864 1.00 91.94 92 ARG A C 1
ATOM 685 O O . ARG A 1 92 ? 15.312 0.250 3.559 1.00 91.94 92 ARG A O 1
ATOM 692 N N . SER A 1 93 ? 15.115 2.477 3.288 1.00 93.75 93 SER A N 1
ATOM 693 C CA . SER A 1 93 ? 14.531 2.686 4.621 1.00 93.75 93 SER A CA 1
ATOM 694 C C . SER A 1 93 ? 13.129 2.092 4.723 1.00 93.75 93 SER A C 1
ATOM 696 O O . SER A 1 93 ? 12.801 1.484 5.742 1.00 93.75 93 SER A O 1
ATOM 698 N N . PHE A 1 94 ? 12.337 2.178 3.649 1.00 94.12 94 PHE A N 1
ATOM 699 C CA . PHE A 1 94 ? 11.028 1.540 3.580 1.00 94.12 94 PHE A CA 1
ATOM 700 C C . PHE A 1 94 ? 11.141 0.019 3.670 1.00 94.12 94 PHE A C 1
ATOM 702 O O . PHE A 1 94 ? 10.460 -0.589 4.487 1.00 94.12 94 PHE A O 1
ATOM 709 N N . ILE A 1 95 ? 12.021 -0.600 2.875 1.00 93.19 95 ILE A N 1
ATOM 710 C CA . ILE A 1 95 ? 12.222 -2.058 2.873 1.00 93.19 95 ILE A CA 1
ATOM 711 C C . ILE A 1 95 ? 12.688 -2.543 4.249 1.00 93.19 95 ILE A C 1
ATOM 713 O O . ILE A 1 95 ? 12.183 -3.547 4.751 1.00 93.19 95 ILE A O 1
ATOM 717 N N . ALA A 1 96 ? 13.623 -1.829 4.882 1.00 93.38 96 ALA A N 1
ATOM 718 C CA . ALA A 1 96 ? 14.097 -2.162 6.223 1.00 93.38 96 ALA A CA 1
ATOM 719 C C . ALA A 1 96 ? 12.972 -2.081 7.269 1.00 93.38 96 ALA A C 1
ATOM 721 O O . ALA A 1 96 ? 12.825 -2.988 8.088 1.00 93.38 96 ALA A O 1
ATOM 722 N N . GLU A 1 97 ? 12.144 -1.033 7.226 1.00 94.06 97 GLU A N 1
ATOM 723 C CA . GLU A 1 97 ? 10.992 -0.915 8.120 1.00 94.06 97 GLU A CA 1
ATOM 724 C C . GLU A 1 97 ? 9.933 -1.985 7.836 1.00 94.06 97 GLU A C 1
ATOM 726 O O . GLU A 1 97 ? 9.446 -2.608 8.776 1.00 94.06 97 GLU A O 1
ATOM 731 N N . ALA A 1 98 ? 9.617 -2.246 6.566 1.00 94.50 98 ALA A N 1
ATOM 732 C CA . ALA A 1 98 ? 8.650 -3.259 6.156 1.00 94.50 98 ALA A CA 1
ATOM 733 C C . ALA A 1 98 ? 9.068 -4.665 6.606 1.00 94.50 98 ALA A C 1
ATOM 735 O O . ALA A 1 98 ? 8.225 -5.438 7.045 1.00 94.50 98 ALA A O 1
ATOM 736 N N . ARG A 1 99 ? 10.368 -4.988 6.568 1.00 92.62 99 ARG A N 1
ATOM 737 C CA . ARG A 1 99 ? 10.898 -6.250 7.113 1.00 92.62 99 ARG A CA 1
ATOM 738 C C . ARG A 1 99 ? 10.765 -6.344 8.632 1.00 92.62 99 ARG A C 1
ATOM 740 O O . ARG A 1 99 ? 10.574 -7.435 9.152 1.00 92.62 99 ARG A O 1
ATOM 747 N N . ARG A 1 100 ? 10.878 -5.218 9.341 1.00 93.44 100 ARG A N 1
ATOM 748 C CA . ARG A 1 100 ? 10.824 -5.174 10.809 1.00 93.44 100 ARG A CA 1
ATOM 749 C C . ARG A 1 100 ? 9.398 -5.137 11.361 1.00 93.44 100 ARG A C 1
ATOM 751 O O . ARG A 1 100 ? 9.142 -5.731 12.399 1.00 93.44 100 ARG A O 1
ATOM 758 N N . LEU A 1 101 ? 8.502 -4.386 10.721 1.00 94.38 101 LEU A N 1
ATOM 759 C CA . LEU A 1 101 ? 7.168 -4.042 11.238 1.00 94.38 101 LEU A CA 1
ATOM 760 C C . LEU A 1 101 ? 6.014 -4.445 10.307 1.00 94.38 101 LEU A C 1
ATOM 762 O O . LEU A 1 101 ? 4.865 -4.071 10.567 1.00 94.38 101 LEU A O 1
ATOM 766 N N . GLY A 1 102 ? 6.304 -5.106 9.188 1.00 95.19 102 GLY A N 1
ATOM 767 C CA . GLY A 1 102 ? 5.344 -5.285 8.102 1.00 95.19 102 GLY A CA 1
ATOM 768 C C . GLY A 1 102 ? 5.039 -3.977 7.365 1.00 95.19 102 GLY A C 1
ATOM 769 O O . GLY A 1 102 ? 5.352 -2.865 7.816 1.00 95.19 102 GLY A O 1
ATOM 770 N N . VAL A 1 103 ? 4.389 -4.097 6.212 1.00 96.25 103 VAL A N 1
ATOM 771 C CA . VAL A 1 103 ? 3.854 -2.949 5.475 1.00 96.25 103 VAL A CA 1
ATOM 772 C C . VAL A 1 103 ? 2.549 -2.506 6.126 1.00 96.25 103 VAL A C 1
ATOM 774 O O . VAL A 1 103 ? 1.708 -3.337 6.446 1.00 96.25 103 VAL A O 1
ATOM 777 N N . SER A 1 104 ? 2.358 -1.195 6.288 1.00 95.88 104 SER A N 1
ATOM 778 C CA . SER A 1 104 ? 1.075 -0.608 6.686 1.00 95.88 104 SER A CA 1
ATOM 779 C C . SER A 1 104 ? 0.799 0.641 5.853 1.00 95.88 104 SER A C 1
ATOM 781 O O . SER A 1 104 ? 1.497 1.653 5.968 1.00 95.88 104 SER A O 1
ATOM 783 N N . LYS A 1 105 ? -0.193 0.571 4.962 1.00 95.88 105 LYS A N 1
ATOM 784 C CA . LYS A 1 105 ? -0.514 1.646 4.013 1.00 95.88 105 LYS A CA 1
ATOM 785 C C . LYS A 1 105 ? -1.951 2.103 4.174 1.00 95.88 105 LYS A C 1
ATOM 787 O O . LYS A 1 105 ? -2.880 1.321 4.020 1.00 95.88 105 LYS A O 1
ATOM 792 N N . ARG A 1 106 ? -2.130 3.396 4.450 1.00 95.62 106 ARG A N 1
ATOM 793 C CA . ARG A 1 106 ? -3.459 4.000 4.565 1.00 95.62 106 ARG A CA 1
ATOM 794 C C . ARG A 1 106 ? -4.173 3.991 3.215 1.00 95.62 106 ARG A C 1
ATOM 796 O O . ARG A 1 106 ? -3.588 4.430 2.226 1.00 95.62 106 ARG A O 1
ATOM 803 N N . ILE A 1 107 ? -5.436 3.587 3.213 1.00 95.81 107 ILE A N 1
ATOM 804 C CA . ILE A 1 107 ? -6.340 3.656 2.063 1.00 95.81 107 ILE A CA 1
ATOM 805 C C . ILE A 1 107 ? -7.584 4.485 2.415 1.00 95.81 107 ILE A C 1
ATOM 807 O O . ILE A 1 107 ? -8.000 4.509 3.575 1.00 95.81 107 ILE A O 1
ATOM 811 N N . PRO A 1 108 ? -8.170 5.209 1.446 1.00 94.75 108 PRO A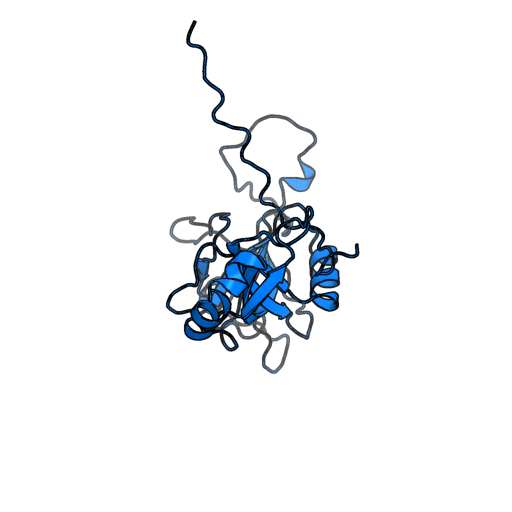 N 1
ATOM 812 C CA . PRO A 1 108 ? -9.419 5.936 1.669 1.00 94.75 108 PRO A CA 1
ATOM 813 C C . PRO A 1 108 ? -10.636 5.003 1.719 1.00 94.75 108 PRO A C 1
ATOM 815 O O . PRO A 1 108 ? -11.581 5.281 2.446 1.00 94.75 108 PRO A O 1
ATOM 818 N N . ALA A 1 109 ? -10.600 3.916 0.948 1.00 94.94 109 ALA A N 1
ATOM 819 C CA . ALA A 1 109 ? -11.626 2.887 0.869 1.00 94.94 109 ALA A CA 1
ATOM 820 C C . ALA A 1 109 ? -10.996 1.593 0.338 1.00 94.94 109 ALA A C 1
ATOM 822 O O . ALA A 1 109 ? -9.971 1.643 -0.352 1.00 94.94 109 ALA A O 1
ATOM 823 N N . VAL A 1 110 ? -11.609 0.451 0.647 1.00 95.25 110 VAL A N 1
ATOM 824 C CA . VAL A 1 110 ? -11.225 -0.850 0.081 1.00 95.25 110 VAL A CA 1
ATOM 825 C C . VAL A 1 110 ? -11.749 -0.928 -1.357 1.00 95.25 110 VAL A C 1
ATOM 827 O O . VAL A 1 110 ? -12.948 -0.713 -1.561 1.00 95.25 110 VAL A O 1
ATOM 830 N N . PRO A 1 111 ? -10.906 -1.204 -2.370 1.00 95.56 111 PRO A N 1
ATOM 831 C CA . PRO A 1 111 ? -11.396 -1.505 -3.711 1.00 95.56 111 PRO A CA 1
ATOM 832 C C . PRO A 1 111 ? -12.349 -2.700 -3.677 1.00 95.56 111 PRO A C 1
ATOM 834 O O . PRO A 1 111 ? -12.075 -3.685 -2.998 1.00 95.56 111 PRO A O 1
ATOM 837 N N . LYS A 1 112 ? -13.457 -2.625 -4.422 1.00 94.44 112 LYS A N 1
ATOM 838 C CA . LYS A 1 112 ? -14.516 -3.652 -4.391 1.00 94.44 112 LYS A CA 1
ATOM 839 C C . LYS A 1 112 ? -14.026 -5.051 -4.779 1.00 94.44 112 LYS A C 1
ATOM 841 O O . LYS A 1 112 ? -14.602 -6.032 -4.335 1.00 94.44 112 LYS A O 1
ATOM 846 N N . ASP A 1 113 ? -13.007 -5.126 -5.629 1.00 96.06 113 ASP A N 1
ATOM 847 C CA . ASP A 1 113 ? -12.451 -6.357 -6.192 1.00 96.06 113 ASP A CA 1
ATOM 848 C C . ASP A 1 113 ? -11.093 -6.756 -5.585 1.00 96.06 113 ASP A C 1
ATOM 850 O O . ASP A 1 113 ? -10.448 -7.670 -6.109 1.00 96.06 113 ASP A O 1
ATOM 854 N N . LEU A 1 114 ? -10.661 -6.080 -4.508 1.00 97.06 114 LEU A N 1
ATOM 855 C CA . LEU A 1 114 ? -9.433 -6.412 -3.786 1.00 97.06 114 LEU A CA 1
ATOM 856 C C . LEU A 1 114 ? -9.686 -7.603 -2.859 1.00 97.06 114 LEU A C 1
ATOM 858 O O . LEU A 1 114 ? -10.446 -7.497 -1.896 1.00 97.06 114 LEU A O 1
ATOM 862 N N . VAL A 1 115 ? -8.976 -8.699 -3.101 1.00 97.31 115 VAL A N 1
ATOM 863 C CA . VAL A 1 115 ? -9.003 -9.910 -2.280 1.00 97.31 115 VAL A CA 1
ATOM 864 C C . VAL A 1 115 ? -7.753 -9.955 -1.405 1.00 97.31 115 VAL A C 1
ATOM 866 O O . VAL A 1 115 ? -6.629 -10.174 -1.867 1.00 97.31 115 VAL A O 1
ATOM 869 N N . VAL A 1 116 ? -7.948 -9.711 -0.109 1.00 96.81 116 VAL A N 1
ATOM 870 C CA . VAL A 1 116 ? -6.886 -9.783 0.903 1.00 96.81 116 VAL A CA 1
ATOM 871 C C . VAL A 1 116 ? -6.347 -11.214 0.978 1.00 96.81 116 VAL A C 1
ATOM 873 O O . VAL A 1 116 ? -7.111 -12.168 1.012 1.00 96.81 116 VAL A O 1
ATOM 876 N N . GLY A 1 117 ? -5.025 -11.369 1.029 1.00 95.62 117 GLY A N 1
ATOM 877 C CA . GLY A 1 117 ? -4.357 -12.671 1.072 1.00 95.62 117 GLY A CA 1
ATOM 878 C C . GLY A 1 117 ? -4.069 -13.283 -0.299 1.00 95.62 117 GLY A C 1
ATOM 879 O O . GLY A 1 117 ? -3.303 -14.247 -0.360 1.00 95.62 117 GLY A O 1
ATOM 880 N N . GLU A 1 118 ? -4.579 -12.684 -1.379 1.00 95.31 118 GLU A N 1
ATOM 881 C CA . GLU A 1 118 ? -4.399 -13.153 -2.759 1.00 95.31 118 GLU A CA 1
ATOM 882 C C . GLU A 1 118 ? -3.754 -12.079 -3.643 1.00 95.31 118 GLU A C 1
ATOM 884 O O . GLU A 1 118 ? -2.681 -12.302 -4.212 1.00 95.31 118 GLU A O 1
ATOM 889 N N . ASP A 1 119 ? -4.365 -10.894 -3.703 1.00 97.19 119 ASP A N 1
ATOM 890 C CA . ASP A 1 119 ? -3.954 -9.831 -4.616 1.00 97.19 119 ASP A CA 1
ATOM 891 C C . ASP A 1 119 ? -2.644 -9.155 -4.196 1.00 97.19 119 ASP A C 1
ATOM 893 O O . ASP A 1 119 ? -2.352 -8.946 -3.016 1.00 97.19 119 ASP A O 1
ATOM 897 N N . TRP A 1 120 ? -1.859 -8.745 -5.191 1.00 97.38 120 TRP A N 1
ATOM 898 C CA . TRP A 1 120 ? -0.621 -8.004 -4.973 1.00 97.38 120 TRP A CA 1
ATOM 899 C C . TRP A 1 120 ? -0.846 -6.492 -4.965 1.00 97.38 120 TRP A C 1
ATOM 901 O O . TRP A 1 120 ? -1.619 -5.947 -5.758 1.00 97.38 120 TRP A O 1
ATOM 911 N N . VAL A 1 121 ? -0.103 -5.802 -4.099 1.00 97.88 121 VAL A N 1
ATOM 912 C CA . VAL A 1 121 ? -0.002 -4.342 -4.083 1.00 97.88 121 VAL A CA 1
ATOM 913 C C . VAL A 1 121 ? 1.448 -3.939 -4.343 1.00 97.88 121 VAL A C 1
ATOM 915 O O . VAL A 1 121 ? 2.352 -4.232 -3.558 1.00 97.88 121 VAL A O 1
ATOM 918 N N . PHE A 1 122 ? 1.661 -3.236 -5.447 1.00 97.19 122 PHE A N 1
ATOM 919 C CA . PHE A 1 122 ? 2.929 -2.643 -5.840 1.00 97.19 122 PHE A CA 1
ATOM 920 C C . PHE A 1 122 ? 3.061 -1.243 -5.245 1.00 97.19 122 PHE A C 1
ATOM 922 O O . PHE A 1 122 ? 2.109 -0.457 -5.212 1.00 97.19 122 PHE A O 1
ATOM 929 N N . LEU A 1 123 ? 4.259 -0.927 -4.769 1.00 96.75 123 LEU A N 1
ATOM 930 C CA . LEU A 1 123 ? 4.602 0.368 -4.211 1.00 96.75 123 LEU A CA 1
ATOM 931 C C . LEU A 1 123 ? 5.527 1.117 -5.156 1.00 96.75 123 LEU A C 1
ATOM 933 O O . LEU A 1 123 ? 6.588 0.617 -5.538 1.00 96.75 123 LEU A O 1
ATOM 937 N N . ALA A 1 124 ? 5.120 2.337 -5.483 1.00 95.44 124 ALA A N 1
ATOM 938 C CA . ALA A 1 124 ? 5.843 3.211 -6.386 1.00 95.44 124 ALA A CA 1
ATOM 939 C C . ALA A 1 124 ? 6.304 4.504 -5.719 1.00 95.44 124 ALA A C 1
ATOM 941 O O . ALA A 1 124 ? 5.726 4.975 -4.731 1.00 95.44 124 ALA A O 1
ATOM 942 N N . LYS A 1 125 ? 7.345 5.096 -6.296 1.00 92.81 125 LYS A N 1
ATOM 943 C CA . LYS A 1 125 ? 7.867 6.421 -5.955 1.00 92.81 125 LYS A CA 1
ATOM 944 C C . LYS A 1 125 ? 8.117 7.209 -7.232 1.00 92.81 125 LYS A C 1
ATOM 946 O O . LYS A 1 125 ? 8.382 6.627 -8.275 1.00 92.81 125 LYS A O 1
ATOM 951 N N . LEU A 1 126 ? 8.025 8.532 -7.123 1.00 88.38 126 LEU A N 1
ATOM 952 C CA . LEU A 1 126 ? 8.136 9.446 -8.262 1.00 88.38 126 LEU A CA 1
ATOM 953 C C . LEU A 1 126 ? 9.557 9.616 -8.806 1.00 88.38 126 LEU A C 1
ATOM 955 O O . LEU A 1 126 ? 9.694 9.977 -9.963 1.00 88.38 126 LEU A O 1
ATOM 959 N N . HIS A 1 127 ? 10.584 9.390 -7.987 1.00 87.62 127 HIS A N 1
ATOM 960 C CA . HIS A 1 127 ? 11.964 9.756 -8.313 1.00 87.62 127 HIS A CA 1
ATOM 961 C C . HIS A 1 127 ? 12.919 8.611 -7.970 1.00 87.62 127 HIS A C 1
ATOM 963 O O . HIS A 1 127 ? 13.669 8.714 -6.999 1.00 87.62 127 HIS A O 1
ATOM 969 N N . ILE A 1 128 ? 12.832 7.492 -8.703 1.00 88.06 128 ILE A N 1
ATOM 970 C CA . ILE A 1 128 ? 13.646 6.286 -8.425 1.00 88.06 128 ILE A CA 1
ATOM 971 C C . ILE A 1 128 ? 14.310 5.652 -9.650 1.00 88.06 128 ILE A C 1
ATOM 973 O O . ILE A 1 128 ? 15.230 4.856 -9.485 1.00 88.06 128 ILE A O 1
ATOM 977 N N . ILE A 1 129 ? 13.856 5.989 -10.855 1.00 88.00 129 ILE A N 1
ATOM 978 C CA . ILE A 1 129 ? 14.461 5.515 -12.098 1.00 88.00 129 ILE A CA 1
ATOM 979 C C . ILE A 1 129 ? 15.313 6.644 -12.654 1.00 88.00 129 ILE A C 1
ATOM 981 O O . ILE A 1 129 ? 14.743 7.690 -12.931 1.00 88.00 129 ILE A O 1
ATOM 985 N N . PRO A 1 130 ? 16.629 6.485 -12.845 1.00 80.88 130 PRO A N 1
ATOM 986 C CA . PRO A 1 130 ? 17.418 7.489 -13.546 1.00 80.88 130 PRO A CA 1
ATOM 987 C C . PRO A 1 130 ? 16.862 7.685 -14.967 1.00 80.88 130 PRO A C 1
ATOM 989 O O . PRO A 1 130 ? 16.850 6.747 -15.760 1.00 80.88 130 PRO A O 1
ATOM 992 N N . ASP A 1 131 ? 16.397 8.887 -15.299 1.00 67.62 131 ASP A N 1
ATOM 993 C CA . ASP A 1 131 ? 16.037 9.255 -16.664 1.00 67.62 131 ASP A CA 1
ATOM 994 C C . ASP A 1 131 ? 17.309 9.204 -17.505 1.00 67.62 131 ASP A C 1
ATOM 996 O O . ASP A 1 131 ? 18.225 10.013 -17.337 1.00 67.62 131 ASP A O 1
ATOM 1000 N N . GLY A 1 132 ? 17.338 8.298 -18.480 1.00 53.25 132 GLY A N 1
ATOM 1001 C CA . GLY A 1 132 ? 18.337 8.272 -19.550 1.00 53.25 132 GLY A CA 1
ATOM 1002 C C . GLY A 1 132 ? 18.255 9.470 -20.511 1.00 53.25 132 GLY A C 1
ATOM 1003 O O . GLY A 1 132 ? 18.679 9.349 -21.655 1.00 53.25 132 GLY A O 1
ATOM 1004 N N . GLY A 1 133 ? 17.702 10.614 -20.085 1.00 45.88 133 GLY A N 1
ATOM 1005 C CA . GLY A 1 133 ? 17.680 11.862 -20.852 1.00 45.88 133 GLY A CA 1
ATOM 1006 C C . GLY A 1 133 ? 16.357 12.243 -21.523 1.00 45.88 133 GLY A C 1
ATOM 1007 O O . GLY A 1 133 ? 16.366 13.155 -22.346 1.00 45.88 133 GLY A O 1
ATOM 1008 N N . GLN A 1 134 ? 15.217 11.624 -21.197 1.00 44.38 134 GLN A N 1
ATOM 1009 C CA . GLN A 1 134 ? 13.926 12.106 -21.706 1.00 44.38 134 GLN A CA 1
ATOM 1010 C C . GLN A 1 134 ? 13.227 13.017 -20.690 1.00 44.38 134 GLN A C 1
ATOM 1012 O O . GLN A 1 134 ? 12.845 12.625 -19.595 1.00 44.38 134 GLN A O 1
ATOM 1017 N N . GLN A 1 135 ? 13.107 14.283 -21.073 1.00 45.97 135 GLN A N 1
ATOM 1018 C CA . GLN A 1 135 ? 12.585 15.390 -20.282 1.00 45.97 135 GLN A CA 1
ATOM 1019 C C . GLN A 1 135 ? 11.043 15.312 -20.217 1.00 45.97 135 GLN A C 1
ATOM 1021 O O . GLN A 1 135 ? 10.346 15.955 -20.996 1.00 45.97 135 GLN A O 1
ATOM 1026 N N . TRP A 1 136 ? 10.490 14.496 -19.316 1.00 52.34 136 TRP A N 1
ATOM 1027 C CA . TRP A 1 136 ? 9.064 14.113 -19.329 1.00 52.34 136 TRP A CA 1
ATOM 1028 C C . TRP A 1 136 ? 8.074 15.080 -18.642 1.00 52.34 136 TRP A C 1
ATOM 1030 O O . TRP A 1 136 ? 6.907 14.742 -18.464 1.00 52.34 136 TRP A O 1
ATOM 1040 N N . MET A 1 137 ? 8.469 16.312 -18.296 1.00 45.53 137 MET A N 1
ATOM 1041 C CA . MET A 1 137 ? 7.558 17.315 -17.706 1.00 45.53 137 MET A CA 1
ATOM 1042 C C . MET A 1 137 ? 7.712 18.692 -18.378 1.00 45.53 137 MET A C 1
ATOM 1044 O O . MET A 1 137 ? 8.561 19.482 -17.962 1.00 45.53 137 MET A O 1
ATOM 1048 N N . PRO A 1 138 ? 6.876 19.045 -19.377 1.00 41.94 138 PRO A N 1
ATOM 1049 C CA . PRO A 1 138 ? 6.983 20.332 -20.073 1.00 41.94 138 PRO A CA 1
ATOM 1050 C C . PRO A 1 138 ? 6.601 21.556 -19.218 1.00 41.94 138 PRO A C 1
ATOM 1052 O O . PRO A 1 138 ? 6.951 22.676 -19.578 1.00 41.94 138 PRO A O 1
ATOM 1055 N N . PHE A 1 139 ? 5.888 21.376 -18.097 1.00 47.38 139 PHE A N 1
ATOM 1056 C CA . PHE A 1 139 ? 5.195 22.474 -17.397 1.00 47.38 139 PHE A CA 1
ATOM 1057 C C . PHE A 1 139 ? 5.822 22.966 -16.082 1.00 47.38 139 PHE A C 1
ATOM 1059 O O . PHE A 1 139 ? 5.282 23.877 -15.460 1.00 47.38 139 PHE A O 1
ATOM 1066 N N . LEU A 1 140 ? 6.967 22.429 -15.657 1.00 46.44 140 LEU A N 1
ATOM 1067 C CA . LEU A 1 140 ? 7.679 22.899 -14.460 1.00 46.44 140 LEU A CA 1
ATOM 1068 C C . LEU A 1 140 ? 9.067 23.429 -14.836 1.00 46.44 140 LEU A C 1
ATOM 1070 O O . LEU A 1 140 ? 10.089 22.849 -14.484 1.00 46.44 140 LEU A O 1
ATOM 1074 N N . ARG A 1 141 ? 9.115 24.547 -15.569 1.00 45.75 141 ARG A N 1
ATOM 1075 C CA . ARG A 1 141 ? 10.346 25.333 -15.729 1.00 45.75 141 ARG A CA 1
ATOM 1076 C C . ARG A 1 141 ? 10.261 26.591 -14.877 1.00 45.75 141 ARG A C 1
ATOM 1078 O O . ARG A 1 141 ? 9.638 27.556 -15.301 1.00 45.75 141 ARG A O 1
ATOM 1085 N N . GLN A 1 142 ? 10.944 26.589 -13.732 1.00 46.69 142 GLN A N 1
ATOM 1086 C CA . GLN A 1 142 ? 11.964 27.600 -13.432 1.00 46.69 142 GLN A CA 1
ATOM 1087 C C . GLN A 1 142 ? 12.719 27.307 -12.123 1.00 46.69 142 GLN A C 1
ATOM 1089 O O . GLN A 1 142 ? 12.130 26.954 -11.109 1.00 46.69 142 GLN A O 1
ATOM 1094 N N . GLN A 1 143 ? 14.027 27.563 -12.212 1.00 44.62 143 GLN A N 1
ATOM 1095 C CA . GLN A 1 143 ? 15.062 27.695 -11.179 1.00 44.62 143 GLN A CA 1
ATOM 1096 C C . GLN A 1 143 ? 15.866 26.447 -10.782 1.00 44.62 143 GLN A C 1
ATOM 1098 O O . GLN A 1 143 ? 15.371 25.326 -10.718 1.00 44.62 143 GLN A O 1
ATOM 1103 N N . GLN A 1 144 ? 17.171 26.698 -10.691 1.00 53.41 144 GLN A N 1
ATOM 1104 C CA . GLN A 1 144 ? 18.324 25.842 -10.970 1.00 53.41 144 GLN A CA 1
ATOM 1105 C C . GLN A 1 144 ? 18.932 25.240 -9.689 1.00 53.41 144 GLN A C 1
ATOM 1107 O O . GLN A 1 144 ? 18.528 25.587 -8.586 1.00 53.41 144 GLN A O 1
ATOM 1112 N N . GLU A 1 145 ? 19.894 24.326 -9.875 1.00 42.53 145 GLU A N 1
ATOM 1113 C CA . GLU A 1 145 ? 20.691 23.567 -8.879 1.00 42.53 145 GLU A CA 1
ATOM 1114 C C . GLU A 1 145 ? 19.996 22.376 -8.185 1.00 42.53 145 GLU A C 1
ATOM 1116 O O . GLU A 1 145 ? 20.661 21.420 -7.785 1.00 42.53 145 GLU A O 1
ATOM 1121 N N . GLU A 1 146 ? 18.664 22.312 -8.216 1.00 49.44 146 GLU A N 1
ATOM 1122 C CA . GLU A 1 146 ? 17.830 21.147 -7.846 1.00 49.44 146 GLU A CA 1
ATOM 1123 C C . GLU A 1 146 ? 17.788 20.027 -8.924 1.00 49.44 146 GLU A C 1
ATOM 1125 O O . GLU A 1 146 ? 17.034 19.057 -8.823 1.00 49.44 146 GLU A O 1
ATOM 1130 N N . ASP A 1 147 ? 18.596 20.152 -9.982 1.00 44.38 147 ASP A N 1
ATOM 1131 C CA . ASP A 1 147 ? 18.459 19.411 -11.247 1.00 44.38 147 ASP A CA 1
ATOM 1132 C C . ASP A 1 147 ? 18.934 17.945 -11.212 1.00 44.38 147 ASP A C 1
ATOM 1134 O O . ASP A 1 147 ? 18.518 17.151 -12.053 1.00 44.38 147 ASP A O 1
ATOM 1138 N N . ARG A 1 148 ? 19.726 17.501 -10.222 1.00 45.97 148 ARG A N 1
ATOM 1139 C CA . ARG A 1 148 ? 20.161 16.081 -10.171 1.00 45.97 148 ARG A CA 1
ATOM 1140 C C . ARG A 1 148 ? 19.045 15.106 -9.775 1.00 45.97 148 ARG A C 1
ATOM 1142 O O . ARG A 1 148 ? 19.136 13.931 -10.117 1.00 45.97 148 ARG A O 1
ATOM 1149 N N . ARG A 1 149 ? 17.993 15.579 -9.090 1.00 48.34 149 ARG A N 1
ATOM 1150 C CA . ARG A 1 149 ? 16.768 14.797 -8.816 1.00 48.34 149 ARG A CA 1
ATOM 1151 C C . ARG A 1 149 ? 15.712 14.926 -9.920 1.00 48.34 149 ARG A C 1
ATOM 1153 O O . ARG A 1 149 ? 14.757 14.159 -9.901 1.00 48.34 149 ARG A O 1
ATOM 1160 N N . ARG A 1 150 ? 15.862 15.870 -10.861 1.00 51.41 150 ARG A N 1
ATOM 1161 C CA . ARG A 1 150 ? 14.882 16.103 -11.940 1.00 51.41 150 ARG A CA 1
ATOM 1162 C C . ARG A 1 150 ? 14.970 15.104 -13.086 1.00 51.41 150 ARG A C 1
ATOM 1164 O O . ARG A 1 150 ? 13.986 14.945 -13.791 1.00 51.41 150 ARG A O 1
ATOM 1171 N N . ASN A 1 151 ? 16.090 14.403 -13.214 1.00 62.72 151 ASN A N 1
ATOM 1172 C CA . ASN A 1 151 ? 16.250 13.312 -14.173 1.00 62.72 151 ASN A CA 1
ATOM 1173 C C . ASN A 1 151 ? 15.911 11.972 -13.516 1.00 62.72 151 ASN A C 1
ATOM 1175 O O . ASN A 1 151 ? 16.677 11.026 -13.661 1.00 62.72 151 ASN A O 1
ATOM 1179 N N . TRP A 1 152 ? 14.891 11.912 -12.662 1.00 77.81 152 TRP A N 1
ATOM 1180 C CA . TRP A 1 152 ? 14.479 10.659 -12.042 1.00 77.81 152 TRP A CA 1
ATOM 1181 C C . TRP A 1 152 ? 12.978 10.466 -12.229 1.00 77.81 152 TRP A C 1
ATOM 1183 O O . TRP A 1 152 ? 12.175 11.204 -11.648 1.00 77.81 152 TRP A O 1
ATOM 1193 N N . GLY A 1 153 ? 12.630 9.457 -13.021 1.00 86.31 153 GLY A N 1
ATOM 1194 C CA . GLY A 1 153 ? 11.272 9.056 -13.333 1.00 86.31 153 GLY A CA 1
ATOM 1195 C C . GLY A 1 153 ? 10.634 8.155 -12.268 1.00 86.31 153 GLY A C 1
ATOM 1196 O O . GLY A 1 153 ? 11.305 7.651 -11.345 1.00 86.31 153 GLY A O 1
ATOM 1197 N N . PRO A 1 154 ? 9.311 7.941 -12.387 1.00 90.88 154 PRO A N 1
ATOM 1198 C CA . PRO A 1 154 ? 8.565 7.099 -11.477 1.00 90.88 154 PRO A CA 1
ATOM 1199 C C . PRO A 1 154 ? 8.897 5.624 -11.687 1.00 90.88 154 PRO A C 1
ATOM 1201 O O . PRO A 1 154 ? 9.085 5.150 -12.806 1.00 90.88 154 PRO A O 1
ATOM 1204 N N . GLY A 1 155 ? 8.886 4.868 -10.597 1.00 93.00 155 GLY A N 1
ATOM 1205 C CA . GLY A 1 155 ? 9.079 3.429 -10.666 1.00 93.00 155 GLY A CA 1
ATOM 1206 C C . GLY A 1 155 ? 8.457 2.682 -9.501 1.00 93.00 155 GLY A C 1
ATOM 1207 O O . GLY A 1 155 ? 8.231 3.236 -8.420 1.00 93.00 155 GLY A O 1
ATOM 1208 N N . VAL A 1 156 ? 8.209 1.398 -9.730 1.00 95.31 156 VAL A N 1
ATOM 1209 C CA . VAL A 1 156 ? 7.859 0.408 -8.714 1.00 95.31 156 VAL A CA 1
ATOM 1210 C C . VAL A 1 156 ? 9.146 -0.110 -8.083 1.00 95.31 156 VAL A C 1
ATOM 1212 O O . VAL A 1 156 ? 10.033 -0.576 -8.789 1.00 95.31 156 VAL A O 1
ATOM 1215 N N . PHE A 1 157 ? 9.245 -0.061 -6.756 1.00 95.12 157 PHE A N 1
ATOM 1216 C CA . PHE A 1 157 ? 10.440 -0.514 -6.024 1.00 95.12 157 PHE A CA 1
ATOM 1217 C C . PHE A 1 157 ? 10.159 -1.640 -5.031 1.00 95.12 157 PHE A C 1
ATOM 1219 O O . PHE A 1 157 ? 11.086 -2.212 -4.462 1.00 95.12 157 PHE A O 1
ATOM 1226 N N . PHE A 1 158 ? 8.885 -1.934 -4.770 1.00 95.88 158 PHE A N 1
ATOM 1227 C CA . PHE A 1 158 ? 8.495 -2.936 -3.792 1.00 95.88 158 PHE A CA 1
ATOM 1228 C C . PHE A 1 158 ? 7.122 -3.509 -4.120 1.00 95.88 158 PHE A C 1
ATOM 1230 O O . PHE A 1 158 ? 6.286 -2.835 -4.720 1.00 95.88 158 PHE A O 1
ATOM 1237 N N . ALA A 1 159 ? 6.870 -4.735 -3.679 1.00 96.38 159 ALA A N 1
ATOM 1238 C CA . ALA A 1 159 ? 5.564 -5.368 -3.746 1.00 96.38 159 ALA A CA 1
ATOM 1239 C C . ALA A 1 159 ? 5.278 -6.076 -2.423 1.00 96.38 159 ALA A C 1
ATOM 1241 O O . ALA A 1 159 ? 6.187 -6.597 -1.770 1.00 96.38 159 ALA A O 1
ATOM 1242 N N . PHE A 1 160 ? 4.013 -6.091 -2.022 1.00 96.88 160 PHE A N 1
ATOM 1243 C CA . PHE A 1 160 ? 3.568 -6.792 -0.827 1.00 96.88 160 PHE A CA 1
ATOM 1244 C C . PHE A 1 160 ? 2.177 -7.380 -1.047 1.00 96.88 160 PHE A C 1
ATOM 1246 O O . PHE A 1 160 ? 1.415 -6.908 -1.896 1.00 96.88 160 PHE A O 1
ATOM 1253 N N . ARG A 1 161 ? 1.851 -8.416 -0.275 1.00 96.50 161 ARG A N 1
ATOM 1254 C CA . ARG A 1 161 ? 0.521 -9.024 -0.286 1.00 96.50 161 ARG A CA 1
ATOM 1255 C C . ARG A 1 161 ? -0.218 -8.632 0.993 1.00 96.50 161 ARG A C 1
ATOM 1257 O O . ARG A 1 161 ? 0.270 -8.966 2.077 1.00 96.50 161 ARG A O 1
ATOM 1264 N N . PRO A 1 162 ? -1.361 -7.925 0.913 1.00 97.19 162 PRO A N 1
ATOM 1265 C CA . PRO A 1 162 ? -2.150 -7.608 2.093 1.00 97.19 162 PRO A CA 1
ATOM 1266 C C . PRO A 1 162 ? -2.587 -8.890 2.803 1.00 97.19 162 PRO A C 1
ATOM 1268 O O . PRO A 1 162 ? -3.034 -9.834 2.162 1.00 97.19 162 PRO A O 1
ATOM 1271 N N . ARG A 1 163 ? -2.466 -8.918 4.127 1.00 97.50 163 ARG A N 1
ATOM 1272 C CA . ARG A 1 163 ? -2.908 -9.999 5.016 1.00 97.50 163 ARG A CA 1
ATOM 1273 C C . ARG A 1 163 ? -4.191 -9.657 5.751 1.00 97.50 163 ARG A C 1
ATOM 1275 O O . ARG A 1 163 ? -4.956 -10.555 6.076 1.00 97.50 163 ARG A O 1
ATOM 1282 N N . ARG A 1 164 ? -4.412 -8.372 6.026 1.00 97.31 164 ARG A N 1
ATOM 1283 C CA . ARG A 1 164 ? -5.611 -7.886 6.708 1.00 97.31 164 ARG A CA 1
ATOM 1284 C C . ARG A 1 164 ? -5.850 -6.407 6.449 1.00 97.31 164 ARG A C 1
ATOM 1286 O O . ARG A 1 164 ? -4.929 -5.646 6.137 1.00 97.31 164 ARG A O 1
ATOM 1293 N N . LEU A 1 165 ? -7.100 -6.015 6.637 1.00 97.88 165 LEU A N 1
ATOM 1294 C CA . LEU A 1 165 ? -7.509 -4.628 6.778 1.00 97.88 165 LEU A CA 1
ATOM 1295 C C . LEU A 1 165 ? -7.470 -4.258 8.254 1.00 97.88 165 LEU A C 1
ATOM 1297 O O . LEU A 1 165 ? -7.908 -5.038 9.095 1.00 97.88 165 LEU A O 1
ATOM 1301 N N . VAL A 1 166 ? -6.959 -3.073 8.567 1.00 97.62 166 VAL A N 1
ATOM 1302 C CA . VAL A 1 166 ? -6.878 -2.585 9.942 1.00 97.62 166 VAL A CA 1
ATOM 1303 C C . VAL A 1 166 ? -7.441 -1.182 10.049 1.00 97.62 166 VAL A C 1
ATOM 1305 O O . VAL A 1 166 ? -7.082 -0.313 9.254 1.00 97.62 166 VAL A O 1
ATOM 1308 N N . GLN A 1 167 ? -8.263 -0.936 11.063 1.00 96.94 167 GLN A N 1
ATOM 1309 C CA . GLN A 1 167 ? -8.711 0.404 11.414 1.00 96.94 167 GLN A CA 1
ATOM 1310 C C . GLN A 1 167 ? -8.345 0.731 12.856 1.00 96.94 167 GLN A C 1
ATOM 1312 O O . GLN A 1 167 ? -8.603 -0.047 13.770 1.00 96.94 167 GLN A O 1
ATOM 1317 N N . VAL A 1 168 ? -7.722 1.894 13.049 1.00 95.25 168 VAL A N 1
ATOM 1318 C CA . VAL A 1 168 ? -7.394 2.388 14.391 1.00 95.25 168 VAL A CA 1
ATOM 1319 C C . VAL A 1 168 ? -8.626 3.070 14.970 1.00 95.25 168 VAL A C 1
ATOM 1321 O O . VAL A 1 168 ? -9.134 4.017 14.366 1.00 95.25 168 VAL A O 1
ATOM 1324 N N . ILE A 1 169 ? -9.092 2.610 16.123 1.00 95.50 169 ILE A N 1
ATOM 1325 C CA . ILE A 1 169 ? -10.240 3.158 16.854 1.00 95.50 169 ILE A CA 1
ATOM 1326 C C . ILE A 1 169 ? -9.830 3.466 18.290 1.00 95.50 169 ILE A C 1
ATOM 1328 O O . ILE A 1 169 ? -8.812 2.963 18.760 1.00 95.50 169 ILE A O 1
ATOM 1332 N N . THR A 1 170 ? -10.593 4.303 18.980 1.00 95.50 170 THR A N 1
ATOM 1333 C CA . THR A 1 170 ? -10.320 4.589 20.389 1.00 95.50 170 THR A CA 1
ATOM 1334 C C . THR A 1 170 ? -11.054 3.629 21.328 1.00 95.50 170 THR A C 1
ATOM 1336 O O . THR A 1 170 ? -11.947 2.897 20.895 1.00 95.50 170 THR A O 1
ATOM 1339 N N . GLU A 1 171 ? -10.695 3.628 22.612 1.00 95.25 171 GLU A N 1
ATOM 1340 C CA . GLU A 1 171 ? -11.373 2.841 23.653 1.00 95.25 171 GLU A CA 1
ATOM 1341 C C . GLU A 1 171 ? -12.870 3.164 23.748 1.00 95.25 171 GLU A C 1
ATOM 1343 O O . GLU A 1 171 ? -13.685 2.241 23.759 1.00 95.25 171 GLU A O 1
ATOM 1348 N N . SER A 1 172 ? -13.255 4.446 23.718 1.00 93.69 172 SER A N 1
ATOM 1349 C CA . SER A 1 172 ? -14.672 4.838 23.705 1.00 93.69 172 SER A CA 1
ATOM 1350 C C . SER A 1 172 ? -15.435 4.299 22.489 1.00 93.69 172 SER A C 1
ATOM 1352 O O . SER A 1 172 ? -16.565 3.831 22.625 1.00 93.69 172 SER A O 1
ATOM 1354 N N . MET A 1 173 ? -14.814 4.295 21.303 1.00 93.50 173 MET A N 1
ATOM 1355 C CA . MET A 1 173 ? -15.410 3.698 20.102 1.00 93.50 173 MET A CA 1
ATOM 1356 C C . MET A 1 173 ? -15.551 2.179 20.235 1.00 93.50 173 MET A C 1
ATOM 1358 O O . MET A 1 173 ? -16.572 1.619 19.841 1.00 93.50 173 MET A O 1
ATOM 1362 N N . ALA A 1 174 ? -14.535 1.511 20.786 1.00 94.19 174 ALA A N 1
ATOM 1363 C CA . ALA A 1 174 ? -14.575 0.074 21.019 1.00 94.19 174 ALA A CA 1
ATOM 1364 C C . ALA A 1 174 ? -15.697 -0.297 22.004 1.00 94.19 174 ALA A C 1
ATOM 1366 O O . ALA A 1 174 ? -16.472 -1.205 21.717 1.00 94.19 174 ALA A O 1
ATOM 1367 N N . ALA A 1 175 ? -15.846 0.451 23.103 1.00 94.50 175 ALA A N 1
ATOM 1368 C CA . ALA A 1 175 ? -16.917 0.265 24.085 1.00 94.50 175 ALA A CA 1
ATOM 1369 C C . ALA A 1 175 ? -18.324 0.486 23.498 1.00 94.50 175 ALA A C 1
ATOM 1371 O O . ALA A 1 175 ? -19.286 -0.122 23.959 1.00 94.50 175 ALA A O 1
ATOM 1372 N N . ALA A 1 176 ? -18.445 1.319 22.461 1.00 94.62 176 ALA A N 1
ATOM 1373 C CA . ALA A 1 176 ? -19.691 1.543 21.731 1.00 94.62 176 ALA A CA 1
ATOM 1374 C C . ALA A 1 176 ? -20.035 0.434 20.709 1.00 94.62 176 ALA A C 1
ATOM 1376 O O . ALA A 1 176 ? -21.040 0.552 20.013 1.00 94.62 176 ALA A O 1
ATOM 1377 N N . GLY A 1 177 ? -19.226 -0.628 20.600 1.00 94.44 177 GLY A N 1
ATOM 1378 C CA . GLY A 1 177 ? -19.474 -1.767 19.705 1.00 94.44 177 GLY A CA 1
ATOM 1379 C C . GLY A 1 177 ? -18.821 -1.665 18.320 1.00 94.44 177 GLY A C 1
ATOM 1380 O O . GLY A 1 177 ? -19.110 -2.468 17.430 1.00 94.44 177 GLY A O 1
ATOM 1381 N N . ALA A 1 178 ? -17.926 -0.690 18.099 1.00 94.06 178 ALA A N 1
ATOM 1382 C CA . ALA A 1 178 ? -17.267 -0.519 16.800 1.00 94.06 178 ALA A CA 1
ATOM 1383 C C . ALA A 1 178 ? -16.378 -1.719 16.419 1.00 94.06 178 ALA A C 1
ATOM 1385 O O . ALA A 1 178 ? -16.163 -1.984 15.236 1.00 94.06 178 ALA A O 1
ATOM 1386 N N . THR A 1 179 ? -15.854 -2.460 17.399 1.00 95.31 179 THR A N 1
ATOM 1387 C CA . THR A 1 179 ? -15.006 -3.637 17.157 1.00 95.31 179 THR A CA 1
ATOM 1388 C C . THR A 1 179 ? -15.779 -4.738 16.430 1.00 95.31 179 THR A C 1
ATOM 1390 O O . THR A 1 179 ? -15.292 -5.289 15.441 1.00 95.31 179 THR A O 1
ATOM 1393 N N . GLU A 1 180 ? -17.001 -5.031 16.876 1.00 96.31 180 GLU A N 1
ATOM 1394 C CA . GLU A 1 180 ? -17.877 -6.040 16.285 1.00 96.31 180 GLU A CA 1
ATOM 1395 C C . GLU A 1 180 ? -18.352 -5.626 14.889 1.00 96.31 180 GLU A C 1
ATOM 1397 O O . GLU A 1 180 ? -18.434 -6.462 13.986 1.00 96.31 180 GLU A O 1
ATOM 1402 N N . GLU A 1 181 ? -18.649 -4.341 14.683 1.00 95.69 181 GLU A N 1
ATOM 1403 C CA . GLU A 1 181 ? -19.018 -3.806 13.368 1.00 95.69 181 GLU A CA 1
ATOM 1404 C C . GLU A 1 181 ? -17.879 -3.940 12.354 1.00 95.69 181 GLU A C 1
ATOM 1406 O O . GLU A 1 181 ? -18.101 -4.396 11.230 1.00 95.69 181 GLU A O 1
ATOM 1411 N N . LEU A 1 182 ? -16.652 -3.602 12.757 1.00 96.31 182 LEU A N 1
ATOM 1412 C CA . LEU A 1 182 ? -15.469 -3.748 11.912 1.00 96.31 182 LEU A CA 1
ATOM 1413 C C . LEU A 1 182 ? -15.171 -5.216 11.607 1.00 96.31 182 LEU A C 1
ATOM 1415 O O . LEU A 1 182 ? -14.895 -5.556 10.455 1.00 96.31 182 LEU A O 1
ATOM 1419 N N . ALA A 1 183 ? -15.312 -6.102 12.595 1.00 96.38 183 ALA A N 1
ATOM 1420 C CA . ALA A 1 183 ? -15.138 -7.536 12.393 1.00 96.38 183 ALA A CA 1
ATOM 1421 C C . ALA A 1 183 ? -16.123 -8.095 11.350 1.00 96.38 183 ALA A C 1
ATOM 1423 O O . ALA A 1 183 ? -15.709 -8.847 10.467 1.00 96.38 183 ALA A O 1
ATOM 1424 N N . LYS A 1 184 ? -17.396 -7.665 11.370 1.00 96.12 184 LYS A N 1
ATOM 1425 C CA . LYS A 1 184 ? -18.398 -8.026 10.342 1.00 96.12 184 LYS A CA 1
ATOM 1426 C C . LYS A 1 184 ? -18.007 -7.562 8.935 1.00 96.12 184 LYS A C 1
ATOM 1428 O O . LYS A 1 184 ? -18.417 -8.176 7.956 1.00 96.12 184 LYS A O 1
ATOM 1433 N N . GLN A 1 185 ? -17.213 -6.498 8.831 1.00 93.50 185 GLN A N 1
ATOM 1434 C CA . GLN A 1 185 ? -16.682 -5.971 7.570 1.00 93.50 185 GLN A CA 1
ATOM 1435 C C . GLN A 1 185 ? -15.332 -6.598 7.173 1.00 93.50 185 GLN A C 1
ATOM 1437 O O . GLN A 1 185 ? -14.745 -6.196 6.170 1.00 93.50 185 GLN A O 1
ATOM 1442 N N . GLY A 1 186 ? -14.808 -7.552 7.953 1.00 95.12 186 GLY A N 1
ATOM 1443 C CA . GLY A 1 186 ? -13.481 -8.135 7.733 1.00 95.12 186 GLY A CA 1
ATOM 1444 C C . GLY A 1 186 ? -12.323 -7.185 8.068 1.00 95.12 186 GLY A C 1
ATOM 1445 O O . GLY A 1 186 ? -11.207 -7.369 7.578 1.00 95.12 186 GLY A O 1
ATOM 1446 N N . VAL A 1 187 ? -12.570 -6.156 8.884 1.00 96.88 187 VAL A N 1
ATOM 1447 C CA . VAL A 1 187 ? -11.575 -5.171 9.322 1.00 96.88 187 VAL A CA 1
ATOM 1448 C C . VAL A 1 187 ? -11.175 -5.458 10.768 1.00 96.88 187 VAL A C 1
ATOM 1450 O O . VAL A 1 187 ? -12.006 -5.531 11.666 1.00 96.88 187 VAL A O 1
ATOM 1453 N N . THR A 1 188 ? -9.875 -5.603 11.019 1.00 97.12 188 THR A N 1
ATOM 1454 C CA . THR A 1 188 ? -9.332 -5.739 12.375 1.00 97.12 188 THR A CA 1
ATOM 1455 C C . THR A 1 188 ? -9.273 -4.373 13.056 1.00 97.12 188 THR A C 1
ATOM 1457 O O . THR A 1 188 ? -8.665 -3.437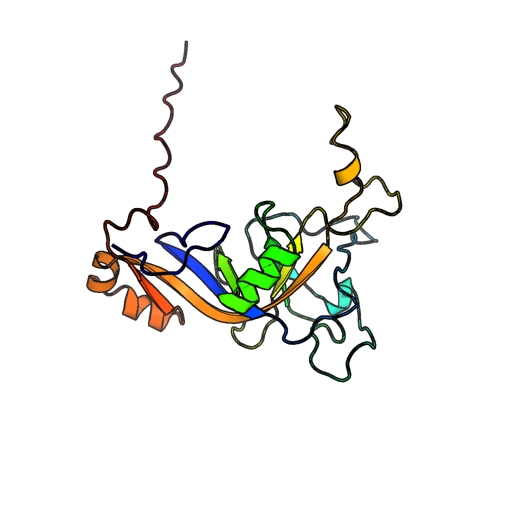 12.533 1.00 97.12 188 THR A O 1
ATOM 1460 N N . ALA A 1 189 ? -9.864 -4.251 14.240 1.00 96.56 189 ALA A N 1
ATOM 1461 C CA . ALA A 1 189 ? -9.735 -3.052 15.059 1.00 96.56 189 ALA A CA 1
ATOM 1462 C C . ALA A 1 189 ? -8.389 -3.040 15.804 1.00 96.56 189 ALA A C 1
ATOM 1464 O O . ALA A 1 189 ? -7.999 -4.030 16.421 1.00 96.56 189 ALA A O 1
ATOM 1465 N N . VAL A 1 190 ? -7.686 -1.907 15.773 1.00 95.62 190 VAL A N 1
ATOM 1466 C CA . VAL A 1 190 ? -6.577 -1.608 16.691 1.00 95.62 190 VAL A CA 1
ATOM 1467 C C . VAL A 1 190 ? -7.061 -0.524 17.637 1.00 95.62 190 VAL A C 1
ATOM 1469 O O . VAL A 1 190 ? -7.291 0.608 17.211 1.00 95.62 190 VAL A O 1
ATOM 1472 N N . VAL A 1 191 ? -7.247 -0.895 18.899 1.00 94.94 191 VAL A N 1
ATOM 1473 C CA . VAL A 1 191 ? -7.777 -0.009 19.936 1.00 94.94 191 VAL A CA 1
ATOM 1474 C C . VAL A 1 191 ? -6.631 0.772 20.572 1.00 94.94 191 VAL A C 1
ATOM 1476 O O . VAL A 1 191 ? -5.616 0.184 20.942 1.00 94.94 191 VAL A O 1
ATOM 1479 N N . VAL A 1 192 ? -6.789 2.089 20.682 1.00 94.38 192 VAL A N 1
ATOM 1480 C CA . VAL A 1 192 ? -5.844 2.990 21.358 1.00 94.38 192 VAL A CA 1
ATOM 1481 C C . VAL A 1 192 ? -6.565 3.819 22.428 1.00 94.38 192 VAL A C 1
ATOM 1483 O O . VAL A 1 192 ? -7.757 4.089 22.261 1.00 94.38 192 VAL A O 1
ATOM 1486 N N . PRO A 1 193 ? -5.882 4.263 23.498 1.00 94.06 193 PRO A N 1
ATOM 1487 C CA . PRO A 1 193 ? -6.483 5.152 24.487 1.00 94.06 193 PRO A CA 1
ATOM 1488 C C . PRO A 1 193 ? -7.041 6.428 23.850 1.00 94.06 193 PRO A C 1
ATOM 1490 O O . PRO A 1 193 ? -6.427 6.991 22.939 1.00 94.06 193 PRO A O 1
ATOM 1493 N N . ASP A 1 194 ? -8.180 6.917 24.350 1.00 89.62 194 ASP A N 1
ATOM 1494 C CA . ASP A 1 194 ? -8.833 8.133 23.830 1.00 89.62 194 ASP A CA 1
ATOM 1495 C C . ASP A 1 194 ? -7.893 9.352 23.855 1.00 89.62 194 ASP A C 1
ATOM 1497 O O . ASP A 1 194 ? -7.859 10.162 22.923 1.00 89.62 194 ASP A O 1
ATOM 1501 N N . GLU A 1 195 ? -7.072 9.448 24.901 1.00 88.44 195 GLU A N 1
ATOM 1502 C CA . GLU A 1 195 ? -6.172 10.576 25.119 1.00 88.44 195 GLU A CA 1
ATOM 1503 C C . GLU A 1 195 ? -4.781 10.402 24.493 1.00 88.44 195 GLU A C 1
ATOM 1505 O O . GLU A 1 195 ? -3.940 11.290 24.657 1.00 88.44 195 GLU A O 1
ATOM 1510 N N . ASP A 1 196 ? -4.525 9.329 23.736 1.00 87.50 196 ASP A N 1
ATOM 1511 C CA . ASP A 1 196 ? -3.196 9.039 23.193 1.00 87.50 196 ASP A CA 1
ATOM 1512 C C . ASP A 1 196 ? -2.730 10.129 22.195 1.00 87.50 196 ASP A C 1
ATOM 1514 O O . ASP A 1 196 ? -3.273 10.243 21.085 1.00 87.50 196 ASP A O 1
ATOM 1518 N N . PRO A 1 197 ? -1.717 10.950 22.546 1.00 86.75 197 PRO A N 1
ATOM 1519 C CA . PRO A 1 197 ? -1.277 12.069 21.717 1.00 86.75 197 PRO A CA 1
ATOM 1520 C C . PRO A 1 197 ? -0.670 11.631 20.376 1.00 86.75 197 PRO A C 1
ATOM 1522 O O . PRO A 1 197 ? -0.717 12.398 19.407 1.00 86.75 197 PRO A O 1
ATOM 1525 N N . ASP A 1 198 ? -0.147 10.409 20.283 1.00 88.56 198 ASP A N 1
ATOM 1526 C CA . ASP A 1 198 ? 0.526 9.897 19.092 1.00 88.56 198 ASP A CA 1
ATOM 1527 C C . ASP A 1 198 ? -0.477 9.581 17.965 1.00 88.56 198 ASP A C 1
ATOM 1529 O O . ASP A 1 198 ? -0.221 9.818 16.768 1.00 88.56 198 ASP A O 1
ATOM 1533 N N . HIS A 1 199 ? -1.687 9.166 18.344 1.00 85.75 199 HIS A N 1
ATOM 1534 C CA . HIS A 1 199 ? -2.750 8.757 17.428 1.00 85.75 199 HIS A CA 1
ATOM 1535 C C . HIS A 1 199 ? -3.750 9.865 17.080 1.00 85.75 199 HIS A C 1
ATOM 1537 O O . HIS A 1 199 ? -4.515 9.721 16.112 1.00 85.75 199 HIS A O 1
ATOM 1543 N N . ARG A 1 200 ? -3.698 11.011 17.778 1.00 80.31 200 ARG A N 1
ATOM 1544 C CA . ARG A 1 200 ? -4.580 12.154 17.507 1.00 80.31 200 ARG A CA 1
ATOM 1545 C C . ARG A 1 200 ? -4.494 12.585 16.046 1.00 80.31 200 ARG A C 1
ATOM 1547 O O . ARG A 1 200 ? -3.421 12.746 15.439 1.00 80.31 200 ARG A O 1
ATOM 1554 N N . ARG A 1 201 ? -5.671 12.821 15.466 1.00 65.25 201 ARG A N 1
ATOM 1555 C CA . ARG A 1 201 ? -5.804 13.588 14.230 1.00 65.25 201 ARG A CA 1
ATOM 1556 C C . ARG A 1 201 ? -5.321 14.992 14.587 1.00 65.25 201 ARG A C 1
ATOM 1558 O O . ARG A 1 201 ? -5.902 15.600 15.479 1.00 65.25 201 ARG A O 1
ATOM 1565 N N . LYS A 1 202 ? -4.258 15.504 13.947 1.00 56.59 202 LYS A N 1
ATOM 1566 C CA . LYS A 1 202 ? -3.923 16.933 14.081 1.00 56.59 202 LYS A CA 1
ATOM 1567 C C . LYS A 1 202 ? -5.224 17.683 13.806 1.00 56.59 202 LYS A C 1
ATOM 1569 O O . LYS A 1 202 ? -5.793 17.487 12.725 1.00 56.59 202 LYS A O 1
ATOM 1574 N N . SER A 1 203 ? -5.737 18.426 14.788 1.00 46.50 203 SER A N 1
ATOM 1575 C CA . SER A 1 203 ? -6.898 19.275 14.562 1.00 46.50 203 SER A CA 1
ATOM 1576 C C . SER A 1 203 ? -6.568 20.089 13.318 1.00 46.50 203 SER A C 1
ATOM 1578 O O . SER A 1 203 ? -5.465 20.629 13.187 1.00 46.50 203 SER A O 1
ATOM 1580 N N . LYS A 1 204 ? -7.465 20.090 12.326 1.00 43.50 204 LYS A N 1
ATOM 1581 C CA . LYS A 1 204 ? -7.370 21.128 11.305 1.00 43.50 204 LYS A CA 1
ATOM 1582 C C . LYS A 1 204 ? -7.414 22.414 12.119 1.00 43.50 204 LYS A C 1
ATOM 1584 O O . LYS A 1 204 ? -8.399 22.627 12.824 1.00 43.50 204 LYS A O 1
ATOM 1589 N N . SER A 1 205 ? -6.340 23.203 12.102 1.00 39.19 205 SER A N 1
ATOM 1590 C CA . SER A 1 205 ? -6.432 24.590 12.538 1.00 39.19 205 SER A CA 1
ATOM 1591 C C . SER A 1 205 ? -7.704 25.140 11.900 1.00 39.19 205 SER A C 1
ATOM 1593 O O . SER A 1 205 ? -7.946 24.901 10.711 1.00 39.19 205 SER A O 1
ATOM 1595 N N . GLY A 1 206 ? -8.584 25.691 12.738 1.00 34.53 206 GLY A N 1
ATOM 1596 C CA . GLY A 1 206 ? -9.949 26.046 12.363 1.00 34.53 206 GLY A CA 1
ATOM 1597 C C . GLY A 1 206 ? -10.003 26.909 11.100 1.00 34.53 206 GLY A C 1
ATOM 1598 O O . GLY A 1 206 ? -8.969 27.413 10.646 1.00 34.53 206 GLY A O 1
ATOM 1599 N N . PRO A 1 207 ? -11.193 27.090 10.504 1.00 35.28 207 PRO A N 1
ATOM 1600 C CA . PRO A 1 207 ? -11.336 27.968 9.353 1.00 35.28 207 PRO A CA 1
ATOM 1601 C C . PRO A 1 207 ? -10.683 29.315 9.679 1.00 35.28 207 PRO A C 1
ATOM 1603 O O . PRO A 1 207 ? -11.101 30.011 10.603 1.00 35.28 207 PRO A O 1
ATOM 1606 N N . ARG A 1 208 ? -9.617 29.669 8.948 1.00 38.31 208 ARG A N 1
ATOM 1607 C CA . ARG A 1 208 ? -9.116 31.042 8.941 1.00 38.31 208 ARG A CA 1
ATOM 1608 C C . ARG A 1 208 ? -10.262 31.874 8.384 1.00 38.31 208 ARG A C 1
ATOM 1610 O O . ARG A 1 208 ? -10.491 31.849 7.176 1.00 38.31 208 ARG A O 1
ATOM 1617 N N . LEU A 1 209 ? -10.990 32.559 9.264 1.00 34.50 209 LEU A N 1
ATOM 1618 C CA . LEU A 1 209 ? -11.836 33.687 8.900 1.00 34.50 209 LEU A CA 1
ATOM 1619 C C . LEU A 1 209 ? -10.975 34.606 8.032 1.00 34.50 209 LEU A C 1
ATOM 1621 O O . LEU A 1 209 ? -10.060 35.269 8.519 1.00 34.50 209 LEU A O 1
ATOM 1625 N N . ARG A 1 210 ? -11.206 34.578 6.717 1.00 35.50 210 ARG A N 1
ATOM 1626 C CA . ARG A 1 210 ? -10.712 35.623 5.830 1.00 35.50 210 ARG A CA 1
ATOM 1627 C C . ARG A 1 210 ? -11.491 36.868 6.225 1.00 35.50 210 ARG A C 1
ATOM 1629 O O . ARG A 1 210 ? -12.656 36.993 5.869 1.00 35.50 210 ARG A O 1
ATOM 1636 N N . MET A 1 211 ? -10.865 37.750 6.998 1.00 37.09 211 MET A N 1
ATOM 1637 C CA . MET A 1 211 ? -11.337 39.124 7.088 1.00 37.09 211 MET A CA 1
ATOM 1638 C C . MET A 1 211 ? -11.212 39.718 5.689 1.00 37.09 211 MET A C 1
ATOM 1640 O O . MET A 1 211 ? -10.106 39.888 5.175 1.00 37.09 211 MET A O 1
ATOM 1644 N N . VAL A 1 212 ? -12.359 39.946 5.058 1.00 40.53 212 VAL A N 1
ATOM 1645 C CA . VAL A 1 212 ? -12.462 40.792 3.876 1.00 40.53 212 VAL A CA 1
ATOM 1646 C C . VAL A 1 212 ? -12.191 42.212 4.369 1.00 40.53 212 VAL A C 1
ATOM 1648 O O . VAL A 1 212 ? -12.877 42.682 5.276 1.00 40.53 212 VAL A O 1
ATOM 1651 N N . LYS A 1 213 ? -11.125 42.826 3.856 1.00 45.44 213 LYS A N 1
ATOM 1652 C CA . LYS A 1 213 ? -10.954 44.278 3.891 1.00 45.44 213 LYS A CA 1
ATOM 1653 C C . LYS A 1 213 ? -11.625 44.860 2.661 1.00 45.44 213 LYS A C 1
ATOM 1655 O O . LYS A 1 213 ? -11.529 44.190 1.607 1.00 45.44 213 LYS A O 1
#

Sequence (213 aa):
MSAVEARRACGFRKVGGLYLEGDGMAAGCDRLPVAIEPCPTCGAVPQFTRGIARINPRALWGDHGCHEAGCPMCHPPEKAYLMWVGSEYTERSFIAEARRLGVSKRIPAVPKDLVVGEDWVFLAKLHIIPDGGQQWMPFLRQQQEEDRRRNWGPGVFFAFRPRRLVQVITESMAAAGATEELAKQGVTAVVVPDEDPDHRRKSKSGPRLRMVK

Radius of gyration: 19.88 Å; chains: 1; bounding box: 40×64×56 Å

pLDDT: mean 83.56, std 18.02, range [34.5, 97.88]

Foldseek 3Di:
DDFLDDADLVFDAAAQWKKFWFAWDPDDDPCPWPFQFQDPPPRDTPDQDLAKAKAQQCVRQNAADGDDDDDCNRVPHRIAIEHEDDPSDDLVSQNVCCNVPNDIGTHPDDDPPDDAPPHKYWYKYAQAAQQPDDQSDPPDDDDDPVCVSS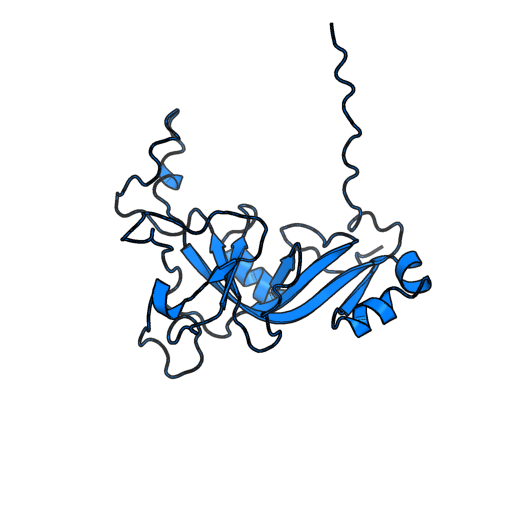RGGMTTHTMTGGNAMEHEHEPVCVVVVVQVVCVVVRYHYDYGHPPDPRRYDPPPPDPPPPPDD

Secondary structure (DSSP, 8-state):
---SSPPBTTB---TT-EEEEEEEPSS--TTPSEE-PPPTTT-------SSEEEE-HHHHH---TTSSS--TTTS--SSEEEEEPPTT--HHHHHHHHHHH-EEEEESS--TT--TTTSEEEEEEEEEEE-SS----TT----SS-GGGTTEEEEEEEEEEEEEEEEEEEHHHHHTTHHHHHHHTTEEEEEE-TT-TTTPPPP----------